Protein AF-A0A6L8GKU4-F1 (afdb_monomer)

Mean predicted aligned error: 12.08 Å

Radius of gyration: 26.78 Å; Cα contacts (8 Å, |Δi|>4): 170; chains: 1; bounding box: 51×62×77 Å

Secondary structure (DSSP, 8-state):
-HHHHHHHHHHHHHHHHHHHH----TTT-TTGGGT-HHHHHHHHHHHHHHTT-TTSHHHHHHHHHHHHHHH-TTS-HHHHHHHHHHHHHHHHHHHHHHHHHHHHHHSSS--HHHHHH---PPPPHHHHHHHHHHHHHHHHHHH-THHHHHHHHHHHHHHHHHHHHHHHHHH--------TTTGGGS--S--PPPPPPPS-------

Structure (mmCIF, N/CA/C/O backbone):
data_AF-A0A6L8GKU4-F1
#
_entry.id   AF-A0A6L8GKU4-F1
#
loop_
_atom_site.group_PDB
_atom_site.id
_atom_site.type_symbol
_atom_site.label_atom_id
_atom_site.label_alt_id
_atom_site.label_comp_id
_atom_site.label_asym_id
_atom_site.label_entity_id
_atom_site.label_seq_id
_atom_site.pdbx_PDB_ins_code
_atom_site.Cartn_x
_atom_site.Cartn_y
_atom_site.Cartn_z
_atom_site.occupancy
_atom_site.B_iso_or_equiv
_atom_site.auth_seq_id
_atom_site.auth_comp_id
_atom_site.auth_asym_id
_atom_site.auth_atom_id
_atom_site.pdbx_PDB_model_num
ATOM 1 N N . ILE A 1 1 ? 1.305 8.982 -6.562 1.00 91.44 1 ILE A N 1
ATO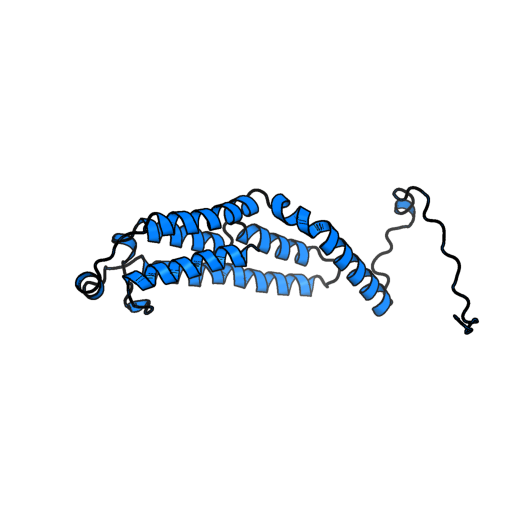M 2 C CA . ILE A 1 1 ? -0.180 8.911 -6.498 1.00 91.44 1 ILE A CA 1
ATOM 3 C C . ILE A 1 1 ? -0.621 7.797 -5.554 1.00 91.44 1 ILE A C 1
ATOM 5 O O . ILE A 1 1 ? -1.113 8.125 -4.487 1.00 91.44 1 ILE A O 1
ATOM 9 N N . SER A 1 2 ? -0.371 6.522 -5.889 1.00 92.25 2 SER A N 1
ATOM 10 C CA . SER A 1 2 ? -0.779 5.355 -5.082 1.00 92.25 2 SER A CA 1
ATOM 11 C C . SER A 1 2 ? -0.426 5.476 -3.588 1.00 92.25 2 SER A C 1
ATOM 13 O O . SER A 1 2 ? -1.325 5.617 -2.761 1.00 92.25 2 SER A O 1
ATOM 15 N N . HIS A 1 3 ? 0.867 5.576 -3.251 1.00 94.00 3 HIS A N 1
ATOM 16 C CA . HIS A 1 3 ? 1.319 5.721 -1.860 1.00 94.00 3 HIS A CA 1
ATOM 17 C C . HIS A 1 3 ? 0.724 6.947 -1.143 1.00 94.00 3 HIS A C 1
ATOM 19 O O . HIS A 1 3 ? 0.474 6.899 0.053 1.00 94.00 3 HIS A O 1
ATOM 25 N N . GLY A 1 4 ? 0.456 8.045 -1.861 1.00 95.25 4 GLY A N 1
ATOM 26 C CA . GLY A 1 4 ? -0.159 9.239 -1.272 1.00 95.25 4 GLY A CA 1
ATOM 27 C C . GLY A 1 4 ? -1.598 8.992 -0.814 1.00 95.25 4 GLY A C 1
ATOM 28 O O . GLY A 1 4 ? -1.966 9.402 0.281 1.00 95.25 4 GLY A O 1
ATOM 29 N N . LEU A 1 5 ? -2.389 8.271 -1.616 1.00 95.12 5 LEU A N 1
ATOM 30 C CA . LEU A 1 5 ? -3.764 7.899 -1.266 1.00 95.12 5 LEU A CA 1
ATOM 31 C C . LEU A 1 5 ? -3.794 6.889 -0.112 1.00 95.12 5 LEU A C 1
ATOM 33 O O . LEU A 1 5 ? -4.539 7.070 0.850 1.00 95.12 5 LEU A O 1
ATOM 37 N N . ILE A 1 6 ? -2.951 5.854 -0.189 1.00 95.19 6 ILE A N 1
ATOM 38 C CA . ILE A 1 6 ? -2.853 4.812 0.842 1.00 95.19 6 ILE A CA 1
ATOM 39 C C . ILE A 1 6 ? -2.362 5.423 2.162 1.00 95.19 6 ILE A C 1
ATOM 41 O O . ILE A 1 6 ? -3.006 5.248 3.194 1.00 95.19 6 ILE A O 1
ATOM 45 N N . GLY A 1 7 ? -1.287 6.212 2.126 1.00 95.38 7 GLY A N 1
ATOM 46 C CA . GLY A 1 7 ? -0.743 6.898 3.294 1.00 95.38 7 GLY A CA 1
ATOM 47 C C . GLY A 1 7 ? -1.754 7.845 3.938 1.00 95.38 7 GLY A C 1
ATOM 48 O O . GLY A 1 7 ? -1.962 7.769 5.144 1.00 95.38 7 GLY A O 1
ATOM 49 N N . ALA A 1 8 ? -2.452 8.672 3.150 1.00 96.56 8 ALA A N 1
ATOM 50 C CA . ALA A 1 8 ? -3.505 9.546 3.672 1.00 96.56 8 ALA A CA 1
ATOM 51 C C . ALA A 1 8 ? -4.616 8.753 4.382 1.00 96.56 8 ALA A C 1
ATOM 53 O O . ALA A 1 8 ? -5.075 9.163 5.446 1.00 96.56 8 ALA A O 1
ATOM 54 N N . SER A 1 9 ? -5.011 7.599 3.831 1.00 96.00 9 SER A N 1
ATOM 55 C CA . SER A 1 9 ? -6.027 6.742 4.446 1.00 96.00 9 SER A CA 1
ATOM 56 C C . SER A 1 9 ? -5.559 6.125 5.771 1.00 96.00 9 SER A C 1
ATOM 58 O O . SER A 1 9 ? -6.290 6.177 6.757 1.00 96.00 9 SER A O 1
ATOM 60 N N . LEU A 1 10 ? -4.319 5.626 5.835 1.00 94.69 10 LEU A N 1
ATOM 61 C CA . LEU A 1 10 ? -3.747 5.048 7.054 1.00 94.69 10 LEU A CA 1
ATOM 62 C C . LEU A 1 10 ? -3.531 6.109 8.139 1.00 94.69 10 LEU A C 1
ATOM 64 O O . LEU A 1 10 ? -3.920 5.892 9.281 1.00 94.69 10 LEU A O 1
ATOM 68 N N . PHE A 1 11 ? -2.989 7.282 7.800 1.00 95.31 11 PHE A N 1
ATOM 69 C CA . PHE A 1 11 ? -2.798 8.362 8.775 1.00 95.31 11 PHE A CA 1
ATOM 70 C C . PHE A 1 11 ? -4.119 8.916 9.312 1.00 95.31 11 PHE A C 1
ATOM 72 O O . PHE A 1 11 ? -4.222 9.203 10.504 1.00 95.31 11 PHE A O 1
ATOM 79 N N . PHE A 1 12 ? -5.148 9.025 8.467 1.00 95.31 12 PHE A N 1
ATOM 80 C CA . PHE A 1 12 ? -6.486 9.392 8.926 1.00 95.31 12 PHE A CA 1
ATOM 81 C C . PHE A 1 12 ? -7.034 8.369 9.929 1.00 95.31 12 PHE A C 1
ATOM 83 O O . PHE A 1 12 ? -7.551 8.742 10.980 1.00 95.31 12 PHE A O 1
ATOM 90 N N . LEU A 1 13 ? -6.882 7.079 9.625 1.00 93.56 13 LEU A N 1
ATOM 91 C CA . LEU A 1 13 ? -7.320 5.993 10.494 1.00 93.56 13 LEU A CA 1
ATOM 92 C C . LEU A 1 13 ? -6.542 5.941 11.817 1.00 93.56 13 LEU A C 1
ATOM 94 O O . LEU A 1 13 ? -7.148 5.679 12.851 1.00 93.56 13 LEU A O 1
ATOM 98 N N . VAL A 1 14 ? -5.241 6.252 11.818 1.00 93.69 14 VAL A N 1
ATOM 99 C CA . VAL A 1 14 ? -4.453 6.430 13.051 1.00 93.69 14 VAL A CA 1
ATOM 100 C C . VAL A 1 14 ? -5.042 7.544 13.912 1.00 93.69 14 VAL A C 1
ATOM 102 O O . VAL A 1 14 ? -5.280 7.328 15.098 1.00 93.69 14 VAL A O 1
ATOM 105 N N . GLY A 1 15 ? -5.337 8.708 13.325 1.00 92.25 15 GLY A N 1
ATOM 106 C CA . GLY A 1 15 ? -5.963 9.818 14.048 1.00 92.25 15 GLY A CA 1
ATOM 107 C C . GLY A 1 15 ? -7.341 9.459 14.612 1.00 92.25 15 GLY A C 1
ATOM 108 O O . GLY A 1 15 ? -7.629 9.758 15.768 1.00 92.25 15 GLY A O 1
ATOM 109 N N . ALA A 1 16 ? -8.170 8.761 13.832 1.00 91.50 16 ALA A N 1
ATOM 110 C CA . ALA A 1 16 ? -9.500 8.330 14.261 1.00 91.50 16 ALA A CA 1
ATOM 111 C C . ALA A 1 16 ? -9.460 7.265 15.374 1.00 91.50 16 ALA A C 1
ATOM 113 O O . ALA A 1 16 ? -10.323 7.265 16.256 1.00 91.50 16 ALA A O 1
ATOM 114 N N . THR A 1 17 ? -8.470 6.365 15.351 1.00 89.88 17 THR A N 1
ATOM 115 C CA . THR A 1 17 ? -8.223 5.419 16.449 1.00 89.88 17 THR A CA 1
ATOM 116 C C . THR A 1 17 ? -7.739 6.162 17.695 1.00 89.88 17 THR A C 1
ATOM 118 O O . THR A 1 17 ? -8.292 5.950 18.771 1.00 89.88 17 THR A O 1
ATOM 121 N N . TYR A 1 18 ? -6.782 7.084 17.549 1.00 90.06 18 TYR A N 1
ATOM 122 C CA . TYR A 1 18 ? -6.232 7.861 18.662 1.00 90.06 18 TYR A CA 1
ATOM 123 C C . TYR A 1 18 ? -7.278 8.726 19.374 1.00 90.06 18 TYR A C 1
ATOM 125 O O . TYR A 1 18 ? -7.255 8.819 20.596 1.00 90.06 18 TYR A O 1
ATOM 133 N N . ASP A 1 19 ? -8.232 9.308 18.643 1.00 88.31 19 ASP A N 1
ATOM 134 C CA . ASP A 1 19 ? -9.344 10.084 19.220 1.00 88.31 19 ASP A CA 1
ATOM 135 C C . ASP A 1 19 ? -10.184 9.276 20.228 1.00 88.31 19 ASP A C 1
ATOM 137 O O . ASP A 1 19 ? -10.856 9.841 21.082 1.00 88.31 19 ASP A O 1
ATOM 141 N N . ARG A 1 20 ? -10.139 7.940 20.148 1.00 86.75 20 ARG A N 1
ATOM 142 C CA . ARG A 1 20 ? -10.907 7.034 21.014 1.00 86.75 20 ARG A CA 1
ATOM 143 C C . ARG A 1 20 ? -10.047 6.304 22.029 1.00 86.75 20 ARG A C 1
ATOM 145 O O . ARG A 1 20 ? -10.512 6.047 23.133 1.00 86.75 20 ARG A O 1
ATOM 152 N N . THR A 1 21 ? -8.834 5.910 21.649 1.00 85.00 21 THR A N 1
ATOM 153 C CA . THR A 1 21 ? -7.926 5.185 22.543 1.00 85.00 21 THR A CA 1
ATOM 154 C C . THR A 1 21 ? -7.112 6.132 23.419 1.00 85.00 21 THR A C 1
ATOM 156 O O . THR A 1 21 ? -6.680 5.723 24.490 1.00 85.00 21 THR A O 1
ATOM 159 N N . HIS A 1 22 ? -6.892 7.379 22.980 1.00 86.38 22 HIS A N 1
ATOM 160 C CA . HIS A 1 22 ? -5.995 8.369 23.593 1.00 86.38 22 HIS A CA 1
ATOM 161 C C . HIS A 1 22 ? -4.582 7.842 23.902 1.00 86.38 22 HIS A C 1
ATOM 163 O O . HIS A 1 22 ? -3.853 8.419 24.704 1.00 86.38 22 HIS A O 1
ATOM 169 N N . THR A 1 23 ? -4.172 6.764 23.235 1.00 85.31 23 THR A N 1
ATOM 170 C CA . THR A 1 23 ? -2.849 6.155 23.361 1.00 85.31 23 THR A CA 1
ATOM 171 C C . THR A 1 23 ? -2.346 5.744 21.983 1.00 85.31 23 THR A C 1
ATOM 173 O O . THR A 1 23 ? -3.123 5.350 21.108 1.00 85.31 23 THR A O 1
ATOM 176 N N . LEU A 1 24 ? -1.035 5.877 21.787 1.00 86.56 24 LEU A N 1
ATOM 177 C CA . LEU A 1 24 ? -0.300 5.370 20.623 1.00 86.56 24 LEU A CA 1
ATOM 178 C C . LEU A 1 24 ? 0.602 4.181 20.998 1.00 86.56 24 LEU A C 1
ATOM 180 O O . LEU A 1 24 ? 1.350 3.691 20.154 1.00 86.56 24 LEU A O 1
ATOM 184 N N . MET A 1 25 ? 0.525 3.715 22.247 1.00 85.62 25 MET A N 1
ATOM 185 C CA . MET A 1 25 ? 1.252 2.551 22.747 1.00 85.62 25 MET A CA 1
ATOM 186 C C . MET A 1 25 ? 0.541 1.268 22.295 1.00 85.62 25 MET A C 1
ATOM 188 O O . MET A 1 25 ? -0.594 0.993 22.686 1.00 85.62 25 MET A O 1
ATOM 192 N N . LEU A 1 26 ? 1.180 0.517 21.390 1.00 83.81 26 LEU A N 1
ATOM 193 C CA . LEU A 1 26 ? 0.612 -0.691 20.764 1.00 83.81 26 LEU A CA 1
ATOM 194 C C . LEU A 1 26 ? 0.361 -1.811 21.780 1.00 83.81 26 LEU A C 1
ATOM 196 O O . LEU A 1 26 ? -0.609 -2.551 21.659 1.00 83.81 26 LEU A O 1
ATOM 200 N N . ASP A 1 27 ? 1.208 -1.890 22.799 1.00 81.69 27 ASP A N 1
ATOM 201 C CA . ASP A 1 27 ? 1.127 -2.802 23.936 1.00 81.69 27 ASP A CA 1
ATOM 202 C C . ASP A 1 27 ? -0.133 -2.594 24.786 1.00 81.69 27 ASP A C 1
ATOM 204 O O . ASP A 1 27 ? -0.652 -3.548 25.368 1.00 81.69 27 ASP A O 1
ATOM 208 N N . GLU A 1 28 ? -0.678 -1.378 24.808 1.00 79.25 28 GLU A N 1
ATOM 209 C CA . GLU A 1 28 ? -1.908 -1.068 25.537 1.00 79.25 28 GLU A CA 1
ATOM 210 C C . GLU A 1 28 ? -3.168 -1.295 24.692 1.00 79.25 28 GLU A C 1
ATOM 212 O O . GLU A 1 28 ? -4.229 -1.563 25.255 1.00 79.25 28 GLU A O 1
ATOM 217 N N . MET A 1 29 ? -3.062 -1.231 23.358 1.00 80.00 29 MET A N 1
ATOM 218 C CA . MET A 1 29 ? -4.185 -1.216 22.407 1.00 80.00 29 MET A CA 1
ATOM 219 C C . MET A 1 29 ? -4.795 -2.586 22.072 1.00 80.00 29 MET A C 1
ATOM 221 O O . MET A 1 29 ? -5.646 -2.661 21.194 1.00 80.00 29 MET A O 1
ATOM 225 N N . GLY A 1 30 ? -4.427 -3.661 22.768 1.00 80.50 30 GLY A N 1
ATOM 226 C CA . GLY A 1 30 ? -4.915 -5.012 22.475 1.00 80.50 30 GLY A CA 1
ATOM 227 C C . GLY A 1 30 ? -6.446 -5.156 22.451 1.00 80.50 30 GLY A C 1
ATOM 228 O O . GLY A 1 30 ? -7.159 -4.725 23.363 1.00 80.50 30 GLY A O 1
ATOM 229 N N . GLY A 1 31 ? -6.959 -5.821 21.409 1.00 80.50 31 GLY A N 1
ATOM 230 C CA . GLY A 1 31 ? -8.364 -6.239 21.312 1.00 80.50 31 GLY A CA 1
ATOM 231 C C . GLY A 1 31 ? -9.376 -5.157 20.900 1.00 80.50 31 GLY A C 1
ATOM 232 O O . GLY A 1 31 ? -10.578 -5.429 20.906 1.00 80.50 31 GLY A O 1
ATOM 233 N N . VAL A 1 32 ? -8.939 -3.967 20.467 1.00 82.69 32 VAL A N 1
ATOM 234 C CA . VAL A 1 32 ? -9.834 -2.851 20.069 1.00 82.69 32 VAL A CA 1
ATOM 235 C C . VAL A 1 32 ? -10.790 -3.230 18.922 1.00 82.69 32 VAL A C 1
ATOM 237 O O . VAL A 1 32 ? -11.888 -2.678 18.794 1.00 82.69 32 VAL A O 1
ATOM 240 N N . GLY A 1 33 ? -10.425 -4.223 18.102 1.00 78.75 33 GLY A N 1
ATOM 241 C CA . GLY A 1 33 ? -11.224 -4.680 16.961 1.00 78.75 33 GLY A CA 1
ATOM 242 C C . GLY A 1 33 ? -12.567 -5.315 17.326 1.00 78.75 33 GLY A C 1
ATOM 243 O O . GLY A 1 33 ? -13.482 -5.309 16.499 1.00 78.75 33 GLY A O 1
ATOM 244 N N . GLN A 1 34 ? -12.727 -5.822 18.553 1.00 79.88 34 GLN A N 1
ATOM 245 C CA . GLN A 1 34 ? -13.994 -6.412 19.003 1.00 79.88 34 GLN A CA 1
ATOM 246 C C . GLN A 1 34 ? -15.085 -5.348 19.199 1.00 79.88 34 GLN A C 1
ATOM 248 O O . GLN A 1 34 ? -16.244 -5.574 18.827 1.00 79.88 34 GLN A O 1
ATOM 253 N N . GLN A 1 35 ? -14.686 -4.178 19.707 1.00 81.81 35 GLN A N 1
ATOM 254 C CA . GLN A 1 35 ? -15.540 -3.016 19.963 1.00 81.81 35 GLN A CA 1
ATOM 255 C C . GLN A 1 35 ? -15.777 -2.192 18.687 1.00 81.81 35 GLN A C 1
ATOM 257 O O . GLN A 1 35 ? -16.901 -1.776 18.408 1.00 81.81 35 GLN A O 1
ATOM 262 N N . MET A 1 36 ? -14.733 -1.985 17.876 1.00 86.25 36 MET A N 1
ATOM 263 C CA . MET A 1 36 ? -14.763 -1.104 16.700 1.00 86.25 36 MET A CA 1
ATOM 264 C C . MET A 1 36 ? -14.647 -1.879 15.381 1.00 86.25 36 MET A C 1
ATOM 266 O O . MET A 1 36 ? -13.688 -1.733 14.616 1.00 86.25 36 MET A O 1
ATOM 270 N N . ARG A 1 37 ? -15.642 -2.724 15.094 1.00 87.69 37 ARG A N 1
ATOM 271 C CA . ARG A 1 37 ? -15.608 -3.654 13.950 1.00 87.69 37 ARG A CA 1
ATOM 272 C C . ARG A 1 37 ? -15.504 -2.956 12.594 1.00 87.69 37 ARG A C 1
ATOM 274 O O . ARG A 1 37 ? -14.833 -3.469 11.698 1.00 87.69 37 ARG A O 1
ATOM 281 N N . LYS A 1 38 ? -16.143 -1.794 12.417 1.00 92.31 38 LYS A N 1
ATOM 282 C CA . LYS A 1 38 ? -16.055 -1.048 11.150 1.00 92.31 38 LYS A CA 1
ATOM 283 C C . LYS A 1 38 ? -14.678 -0.427 10.988 1.00 92.31 38 LYS A C 1
ATOM 285 O O . LYS A 1 38 ? -14.101 -0.517 9.909 1.00 92.31 38 LYS A O 1
ATOM 290 N N . MET A 1 39 ? -14.135 0.150 12.061 1.00 90.56 39 MET A N 1
ATOM 291 C CA . MET A 1 39 ? -12.784 0.711 12.044 1.00 90.56 39 MET A CA 1
ATOM 292 C C . MET A 1 39 ? -11.749 -0.362 11.701 1.00 90.56 39 MET A C 1
ATOM 294 O O . MET A 1 39 ? -10.900 -0.139 10.843 1.00 90.56 39 MET A O 1
ATOM 298 N N . PHE A 1 40 ? -11.881 -1.549 12.297 1.00 91.75 40 PHE A N 1
ATOM 299 C CA . PHE A 1 40 ? -11.051 -2.707 11.981 1.00 91.75 40 PHE A CA 1
ATOM 300 C C . PHE A 1 40 ? -11.120 -3.097 10.495 1.00 91.75 40 PHE A C 1
ATOM 302 O O . PHE A 1 40 ? -10.084 -3.325 9.866 1.00 91.75 40 PHE A O 1
ATOM 309 N N . ALA A 1 41 ? -12.319 -3.137 9.904 1.00 93.44 41 ALA A N 1
ATOM 310 C CA . ALA A 1 41 ? -12.484 -3.453 8.485 1.00 93.44 41 ALA A CA 1
ATOM 311 C C . ALA A 1 41 ? -11.814 -2.410 7.570 1.00 93.44 41 ALA A C 1
ATOM 313 O O . ALA A 1 41 ? -11.145 -2.776 6.599 1.00 93.44 41 ALA A O 1
ATOM 314 N N . LEU A 1 42 ? -11.944 -1.118 7.893 1.00 94.00 42 LEU A N 1
ATOM 315 C CA . LEU A 1 42 ? -11.292 -0.036 7.147 1.00 94.00 42 LEU A CA 1
ATOM 316 C C . LEU A 1 42 ? -9.765 -0.115 7.259 1.00 94.00 42 LEU A C 1
ATOM 318 O O . LEU A 1 42 ? -9.081 -0.100 6.238 1.00 94.00 42 LEU A O 1
ATOM 322 N N . TRP A 1 43 ? -9.241 -0.291 8.475 1.00 94.31 43 TRP A N 1
ATOM 323 C CA . TRP A 1 43 ? -7.814 -0.504 8.730 1.00 94.31 43 TRP A CA 1
ATOM 324 C C . TRP A 1 43 ? -7.261 -1.691 7.961 1.00 94.31 43 TRP A C 1
ATOM 326 O O . TRP A 1 43 ? -6.228 -1.576 7.312 1.00 94.31 43 TRP A O 1
ATOM 336 N N . THR A 1 44 ? -7.971 -2.816 7.981 1.00 94.19 44 THR A N 1
ATOM 337 C CA . THR A 1 44 ? -7.567 -4.008 7.235 1.00 94.19 44 THR A CA 1
ATOM 338 C C . THR A 1 44 ? -7.521 -3.722 5.743 1.00 94.19 44 THR A C 1
ATOM 340 O O . THR A 1 44 ? -6.521 -4.019 5.101 1.00 94.19 44 THR A O 1
ATOM 343 N N . THR A 1 45 ? -8.545 -3.076 5.189 1.00 94.38 45 THR A N 1
ATOM 344 C CA . THR A 1 45 ? -8.598 -2.769 3.752 1.00 94.38 45 THR A CA 1
ATOM 345 C C . THR A 1 45 ? -7.472 -1.818 3.328 1.00 94.38 45 THR A C 1
ATOM 347 O O . THR A 1 45 ? -6.793 -2.073 2.333 1.00 94.38 45 THR A O 1
ATOM 350 N N . CYS A 1 46 ? -7.224 -0.753 4.095 1.00 94.50 46 CYS A N 1
ATOM 351 C CA . CYS A 1 46 ? -6.140 0.198 3.837 1.00 94.50 46 CYS A CA 1
ATOM 352 C C . CYS A 1 46 ? -4.754 -0.444 3.989 1.00 94.50 46 CYS A C 1
ATOM 354 O O . CYS A 1 46 ? -3.881 -0.227 3.149 1.00 94.50 46 CYS A O 1
ATOM 356 N N . SER A 1 47 ? -4.563 -1.285 5.009 1.00 94.31 47 SER A N 1
ATOM 357 C CA . SER A 1 47 ? -3.327 -2.044 5.190 1.00 94.31 47 SER A CA 1
ATOM 358 C C . SER A 1 47 ? -3.096 -2.990 4.019 1.00 94.31 47 SER A C 1
ATOM 360 O O . SER A 1 47 ? -2.032 -2.935 3.419 1.00 94.31 47 SER A O 1
ATOM 362 N N . LEU A 1 48 ? -4.098 -3.774 3.605 1.00 93.56 48 LEU A N 1
ATOM 363 C CA . LEU A 1 48 ? -4.004 -4.656 2.434 1.00 93.56 48 LEU A CA 1
ATOM 364 C C . LEU A 1 48 ? -3.651 -3.891 1.149 1.00 93.56 48 LEU A C 1
ATOM 366 O O . LEU A 1 48 ? -2.859 -4.380 0.345 1.00 93.56 48 LEU A O 1
ATOM 370 N N . ALA A 1 49 ? -4.182 -2.680 0.961 1.00 93.25 49 ALA A N 1
ATOM 371 C CA . ALA A 1 49 ? -3.794 -1.832 -0.165 1.00 93.25 49 ALA A CA 1
ATOM 372 C C . ALA A 1 49 ? -2.304 -1.447 -0.123 1.00 93.25 49 ALA A C 1
ATOM 374 O O . ALA A 1 49 ? -1.656 -1.400 -1.170 1.00 93.25 49 ALA A O 1
ATOM 375 N N . SER A 1 50 ? -1.756 -1.224 1.075 1.00 93.19 50 SER A N 1
ATOM 376 C CA . SER A 1 50 ? -0.334 -0.942 1.304 1.00 93.19 50 SER A CA 1
ATOM 377 C C . SER A 1 50 ? 0.574 -2.162 1.127 1.00 93.19 50 SER A C 1
ATOM 379 O O . SER A 1 50 ? 1.745 -1.984 0.823 1.00 93.19 50 SER A O 1
ATOM 381 N N . LEU A 1 51 ? 0.056 -3.385 1.286 1.00 92.06 51 LEU A N 1
ATOM 382 C CA . LEU A 1 51 ? 0.787 -4.644 1.062 1.00 92.06 51 LEU A CA 1
ATOM 383 C C . LEU A 1 51 ? 0.978 -5.000 -0.415 1.00 92.06 51 LEU A C 1
ATOM 385 O O . LEU A 1 51 ? 1.377 -6.123 -0.714 1.00 92.06 51 LEU A O 1
ATOM 389 N N . ALA A 1 52 ? 0.625 -4.095 -1.330 1.00 89.69 52 ALA A N 1
ATOM 390 C CA . ALA A 1 52 ? 0.606 -4.375 -2.758 1.00 89.69 52 ALA A CA 1
ATOM 391 C C . ALA A 1 52 ? -0.277 -5.593 -3.107 1.00 89.69 52 ALA A C 1
ATOM 393 O O . ALA A 1 52 ? 0.086 -6.439 -3.922 1.00 89.69 52 ALA A O 1
ATOM 394 N N . LEU A 1 53 ? -1.474 -5.679 -2.512 1.00 91.94 53 LEU A N 1
ATOM 395 C CA . LEU A 1 53 ? -2.439 -6.726 -2.851 1.00 91.94 53 LEU A CA 1
ATOM 396 C C . LEU A 1 53 ? -2.951 -6.558 -4.303 1.00 91.94 53 LEU A C 1
ATOM 398 O O . LEU A 1 53 ? -3.325 -5.441 -4.688 1.00 91.94 53 LEU A O 1
ATOM 402 N N . PRO A 1 54 ? -3.004 -7.633 -5.118 1.00 89.81 54 PRO A N 1
ATOM 403 C CA . PRO A 1 54 ? -3.497 -7.553 -6.490 1.00 89.81 54 PRO A CA 1
ATOM 404 C C . PRO A 1 54 ? -4.912 -6.972 -6.571 1.00 89.81 54 PRO A C 1
ATOM 406 O O . PRO A 1 54 ? -5.809 -7.390 -5.846 1.00 89.81 54 PRO A O 1
ATOM 409 N N . GLY A 1 55 ? -5.116 -6.010 -7.471 1.00 89.81 55 GLY A N 1
ATOM 410 C CA . GLY A 1 55 ? -6.379 -5.270 -7.596 1.00 89.81 55 GLY A CA 1
ATOM 411 C C . GLY A 1 55 ? -6.405 -3.934 -6.847 1.00 89.81 55 GLY A C 1
ATOM 412 O O . GLY A 1 55 ? -7.341 -3.162 -7.029 1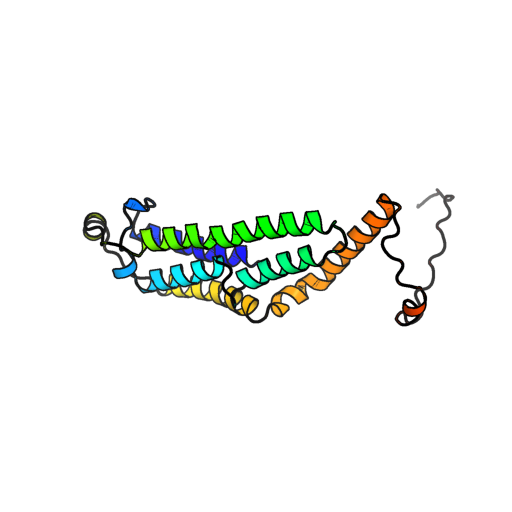.00 89.81 55 GLY A O 1
ATOM 413 N N . MET A 1 56 ? -5.361 -3.615 -6.075 1.00 94.12 56 MET A N 1
ATOM 414 C CA . MET A 1 56 ? -5.142 -2.291 -5.484 1.00 94.12 56 MET A CA 1
ATOM 415 C C . MET A 1 56 ? -4.040 -1.531 -6.233 1.00 94.12 56 MET A C 1
ATOM 417 O O . MET A 1 56 ? -3.139 -2.119 -6.834 1.00 94.12 56 MET A O 1
ATOM 421 N N . SER A 1 57 ? -4.078 -0.199 -6.179 1.00 93.75 57 SER A N 1
ATOM 422 C CA . SER A 1 57 ? -3.101 0.664 -6.858 1.00 93.75 57 SER A CA 1
ATOM 423 C C . SER A 1 57 ? -1.656 0.474 -6.385 1.00 93.75 57 SER A C 1
ATOM 425 O O . SER A 1 57 ? -0.731 0.778 -7.138 1.00 93.75 57 SER A O 1
ATOM 427 N N . GLY A 1 58 ? -1.441 -0.009 -5.154 1.00 91.75 58 GLY A N 1
ATOM 428 C CA . GLY A 1 58 ? -0.117 -0.342 -4.613 1.00 91.75 58 GLY A CA 1
ATOM 429 C C . GLY A 1 58 ? 0.586 -1.414 -5.445 1.00 91.75 58 GLY A C 1
ATOM 430 O O . GLY A 1 58 ? 1.708 -1.201 -5.898 1.00 91.75 58 GLY A O 1
ATOM 431 N N . PHE A 1 59 ? -0.126 -2.501 -5.760 1.00 93.75 59 PHE A N 1
ATOM 432 C CA . PHE A 1 59 ? 0.407 -3.613 -6.548 1.00 93.75 59 PHE A CA 1
ATOM 433 C C . PHE A 1 59 ? 0.846 -3.189 -7.942 1.00 93.75 59 PHE A C 1
ATOM 435 O O . PHE A 1 59 ? 1.953 -3.497 -8.371 1.00 93.75 59 PHE A O 1
ATOM 442 N N . VAL A 1 60 ? -0.013 -2.459 -8.656 1.00 93.31 60 VAL A N 1
ATOM 443 C CA . VAL A 1 60 ? 0.291 -2.071 -10.035 1.00 93.31 60 VAL A CA 1
ATOM 444 C C . VAL A 1 60 ? 1.488 -1.123 -10.096 1.00 93.31 60 VAL A C 1
ATOM 446 O O . VAL A 1 60 ? 2.314 -1.236 -11.002 1.00 93.31 60 VAL A O 1
ATOM 449 N N . ALA A 1 61 ? 1.605 -0.214 -9.124 1.00 92.00 61 ALA A N 1
ATOM 450 C CA . ALA A 1 61 ? 2.739 0.696 -9.036 1.00 92.00 61 ALA A CA 1
ATOM 451 C C . ALA A 1 61 ? 4.059 -0.064 -8.834 1.00 92.00 61 ALA A C 1
ATOM 453 O O . ALA A 1 61 ? 5.013 0.174 -9.573 1.00 92.00 61 ALA A O 1
ATOM 454 N N . GLU A 1 62 ? 4.107 -1.003 -7.887 1.00 92.75 62 GLU A N 1
ATOM 455 C CA . GLU A 1 62 ? 5.305 -1.809 -7.634 1.00 92.75 62 GLU A CA 1
ATOM 456 C C . GLU A 1 62 ? 5.628 -2.744 -8.804 1.00 92.75 62 GLU A C 1
ATOM 458 O O . GLU A 1 62 ? 6.774 -2.804 -9.251 1.00 92.75 62 GLU A O 1
ATOM 463 N N . LEU A 1 63 ? 4.621 -3.412 -9.375 1.00 92.88 63 LEU A N 1
ATOM 464 C CA . LEU A 1 63 ? 4.803 -4.312 -10.513 1.00 92.88 63 LEU A CA 1
ATOM 465 C C . LEU A 1 63 ? 5.396 -3.585 -11.728 1.00 92.88 63 LEU A C 1
ATOM 467 O O . LEU A 1 63 ? 6.306 -4.111 -12.368 1.00 92.88 63 LEU A O 1
ATOM 471 N N . MET A 1 64 ? 4.927 -2.371 -12.038 1.00 91.94 64 MET A N 1
ATOM 472 C CA . MET A 1 64 ? 5.495 -1.564 -13.125 1.00 91.94 64 MET A CA 1
ATOM 473 C C . MET A 1 64 ? 6.966 -1.216 -12.879 1.00 91.94 64 MET A C 1
ATOM 475 O O . MET A 1 64 ? 7.750 -1.220 -13.827 1.00 91.94 64 MET A O 1
ATOM 479 N N . VAL A 1 65 ? 7.359 -0.957 -11.627 1.00 92.62 65 VAL A N 1
ATOM 480 C CA . VAL A 1 65 ? 8.763 -0.702 -11.267 1.00 92.62 65 VAL A CA 1
ATOM 481 C C . VAL A 1 65 ? 9.606 -1.963 -11.457 1.00 92.62 65 VAL A C 1
ATOM 483 O O . VAL A 1 65 ? 10.654 -1.896 -12.099 1.00 92.62 65 VAL A O 1
ATOM 486 N N . PHE A 1 66 ? 9.138 -3.122 -10.983 1.00 93.00 66 PHE A N 1
ATOM 487 C CA . PHE A 1 66 ? 9.841 -4.396 -11.163 1.00 93.00 66 PHE A CA 1
ATOM 488 C C . PHE A 1 66 ? 10.016 -4.763 -12.638 1.00 93.00 66 PHE A C 1
ATOM 490 O O . PHE A 1 66 ? 11.130 -5.056 -13.075 1.00 93.00 66 PHE A O 1
ATOM 497 N N . VAL A 1 67 ? 8.934 -4.714 -13.421 1.00 92.00 67 VAL A N 1
ATOM 498 C CA . VAL A 1 67 ? 8.963 -5.044 -14.853 1.00 92.00 67 VAL A CA 1
ATOM 499 C C . VAL A 1 67 ? 9.805 -4.029 -15.626 1.00 92.00 67 VAL A C 1
ATOM 501 O O . VAL A 1 67 ? 10.635 -4.423 -16.446 1.00 92.00 67 VAL A O 1
ATOM 504 N N . GLY A 1 68 ? 9.645 -2.733 -15.346 1.00 90.44 68 GLY A N 1
ATOM 505 C CA . GLY A 1 68 ? 10.404 -1.671 -16.006 1.00 90.44 68 GLY A CA 1
ATOM 506 C C . GLY A 1 68 ? 11.906 -1.772 -15.744 1.00 90.44 68 GLY A C 1
ATOM 507 O O . GLY A 1 68 ? 12.709 -1.587 -16.655 1.00 90.44 68 GLY A O 1
ATOM 508 N N . PHE A 1 69 ? 12.302 -2.140 -14.526 1.00 90.62 69 PHE A N 1
ATOM 509 C CA . PHE A 1 69 ? 13.711 -2.320 -14.195 1.00 90.62 69 PHE A CA 1
ATOM 510 C C . PHE A 1 69 ? 14.292 -3.622 -14.771 1.00 90.62 69 PHE A C 1
ATOM 512 O O . PHE A 1 69 ? 15.398 -3.617 -15.311 1.00 90.62 69 PHE A O 1
ATOM 519 N N . ALA A 1 70 ? 13.545 -4.730 -14.726 1.00 88.62 70 ALA A N 1
ATOM 520 C CA . ALA A 1 70 ? 13.997 -6.016 -15.264 1.00 88.62 70 AL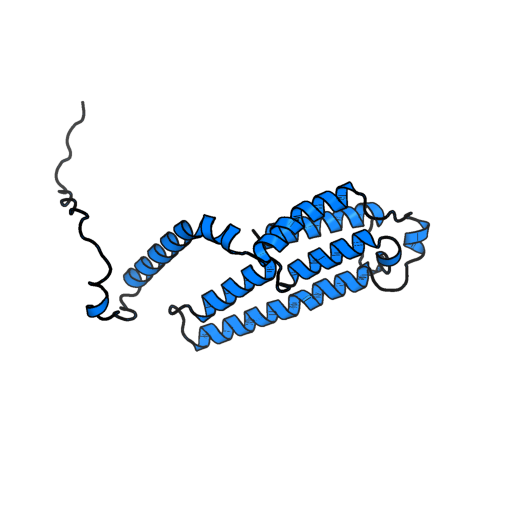A A CA 1
ATOM 521 C C . ALA A 1 70 ? 14.198 -5.986 -16.794 1.00 88.62 70 ALA A C 1
ATOM 523 O O . ALA A 1 70 ? 15.153 -6.572 -17.312 1.00 88.62 70 ALA A O 1
ATOM 524 N N . THR A 1 71 ? 13.332 -5.268 -17.513 1.00 87.31 71 THR A N 1
ATOM 525 C CA . THR A 1 71 ? 13.357 -5.164 -18.985 1.00 87.31 71 THR A CA 1
ATOM 526 C C . THR A 1 71 ? 14.292 -4.076 -19.522 1.00 87.31 71 THR A C 1
ATOM 528 O O . THR A 1 71 ? 14.546 -4.037 -20.720 1.00 87.31 71 THR A O 1
ATOM 531 N N . SER A 1 72 ? 14.841 -3.209 -18.666 1.00 84.94 72 SER A N 1
ATOM 532 C CA . SER A 1 72 ? 15.675 -2.080 -19.096 1.00 84.94 72 SER A CA 1
ATOM 533 C C . SER A 1 72 ? 17.037 -2.515 -19.637 1.00 84.94 72 SER A C 1
ATOM 535 O O . SER A 1 72 ? 17.885 -2.961 -18.871 1.00 84.94 72 SER A O 1
ATOM 537 N N . ASP A 1 73 ? 17.304 -2.283 -20.925 1.00 79.81 73 ASP A N 1
ATOM 538 C CA . ASP A 1 73 ? 18.576 -2.624 -21.584 1.00 79.81 73 ASP A CA 1
ATOM 539 C C . ASP A 1 73 ? 19.804 -1.835 -21.101 1.00 79.81 73 ASP A C 1
ATOM 541 O O . ASP A 1 73 ? 20.932 -2.163 -21.464 1.00 79.81 73 ASP A O 1
ATOM 545 N N . ALA A 1 74 ? 19.615 -0.824 -20.252 1.00 80.19 74 ALA A N 1
ATOM 546 C CA . ALA A 1 74 ? 20.694 0.043 -19.783 1.00 80.19 74 ALA A CA 1
ATOM 547 C C . ALA A 1 74 ? 21.673 -0.639 -18.805 1.00 80.19 74 ALA A C 1
ATOM 549 O O . ALA A 1 74 ? 22.789 -0.157 -18.621 1.00 80.19 74 ALA A O 1
ATOM 550 N N . TYR A 1 75 ? 21.271 -1.739 -18.159 1.00 83.12 75 TYR A N 1
ATOM 551 C CA . TYR A 1 75 ? 22.038 -2.362 -17.073 1.00 83.12 75 TYR A CA 1
ATOM 552 C C . TYR A 1 75 ? 22.528 -3.770 -17.421 1.00 83.12 75 TYR A C 1
ATOM 554 O O . TYR A 1 75 ? 21.856 -4.512 -18.134 1.00 83.12 75 TYR A O 1
ATOM 562 N N . SER A 1 76 ? 23.661 -4.190 -16.850 1.00 87.06 76 SER A N 1
ATOM 563 C CA . SER A 1 76 ? 24.124 -5.586 -16.932 1.00 87.06 76 SER A CA 1
ATOM 564 C C . SER A 1 76 ? 23.138 -6.543 -16.249 1.00 87.06 76 SER A C 1
ATOM 566 O O . SER A 1 76 ? 22.541 -6.200 -15.227 1.00 87.06 76 SER A O 1
ATOM 568 N N . LEU A 1 77 ? 22.998 -7.762 -16.782 1.00 87.75 77 LEU A N 1
ATOM 569 C CA . LEU A 1 77 ? 22.084 -8.787 -16.264 1.00 87.75 77 LEU A CA 1
ATOM 570 C C . LEU A 1 77 ? 22.331 -9.081 -14.778 1.00 87.75 77 LEU A C 1
ATOM 572 O O . LEU A 1 77 ? 21.382 -9.137 -14.000 1.00 87.75 77 LEU A O 1
ATOM 576 N N . VAL A 1 78 ? 23.599 -9.195 -14.370 1.00 89.56 78 VAL A N 1
ATOM 577 C CA . VAL A 1 78 ? 23.971 -9.480 -12.973 1.00 89.56 78 VAL A CA 1
ATOM 578 C C . VAL A 1 78 ? 23.470 -8.375 -12.041 1.00 89.56 78 VAL A C 1
ATOM 580 O O . VAL A 1 78 ? 22.871 -8.660 -11.008 1.00 89.56 78 VAL A O 1
ATOM 583 N N . PHE A 1 79 ? 23.642 -7.110 -12.435 1.00 90.88 79 PHE A N 1
ATOM 584 C CA . PHE A 1 79 ? 23.172 -5.969 -11.649 1.00 90.88 79 PHE A CA 1
ATOM 585 C C . PHE A 1 79 ? 21.643 -5.947 -11.533 1.00 90.88 79 PHE A C 1
ATOM 587 O O . PHE A 1 79 ? 21.114 -5.725 -10.443 1.00 90.88 79 PHE A O 1
ATOM 594 N N . ARG A 1 80 ? 20.927 -6.240 -12.631 1.00 89.69 80 ARG A N 1
ATOM 595 C CA . ARG A 1 80 ? 19.458 -6.291 -12.617 1.00 89.69 80 ARG A CA 1
ATOM 596 C C . ARG A 1 80 ? 18.942 -7.326 -11.621 1.00 89.69 80 ARG A C 1
ATOM 598 O O . ARG A 1 80 ? 18.077 -7.010 -10.811 1.00 89.69 80 ARG A O 1
ATOM 605 N N . VAL A 1 81 ? 19.500 -8.537 -11.656 1.00 90.62 81 VAL A N 1
ATOM 606 C CA . VAL A 1 81 ? 19.083 -9.641 -10.777 1.00 90.62 81 VAL A CA 1
ATOM 607 C C . VAL A 1 81 ? 19.306 -9.296 -9.303 1.00 90.62 81 VAL A C 1
ATOM 609 O O . VAL A 1 81 ? 18.400 -9.493 -8.496 1.00 90.62 81 VAL A O 1
ATOM 612 N N . VAL A 1 82 ? 20.465 -8.728 -8.952 1.00 93.88 82 VAL A N 1
ATOM 613 C CA . VAL A 1 82 ? 20.771 -8.338 -7.565 1.00 93.88 82 VAL A CA 1
ATOM 614 C C . VAL A 1 82 ? 19.761 -7.312 -7.049 1.00 93.88 82 VAL A C 1
ATOM 616 O O . VAL A 1 82 ? 19.145 -7.533 -6.008 1.00 93.88 82 VAL A O 1
ATOM 619 N N . ILE A 1 83 ? 19.520 -6.231 -7.792 1.00 93.69 83 ILE A N 1
ATOM 620 C CA . ILE A 1 83 ? 18.599 -5.176 -7.349 1.00 93.69 83 ILE A CA 1
ATOM 621 C C . ILE A 1 83 ? 17.153 -5.676 -7.274 1.00 93.69 83 ILE A C 1
ATOM 623 O O . ILE A 1 83 ? 16.473 -5.395 -6.291 1.00 93.69 83 ILE A O 1
ATOM 627 N N . VAL A 1 84 ? 16.688 -6.460 -8.253 1.00 92.06 84 VAL A N 1
ATOM 628 C CA . VAL A 1 84 ? 15.338 -7.051 -8.213 1.00 92.06 84 VAL A CA 1
ATOM 629 C C . VAL A 1 84 ? 15.184 -7.980 -7.009 1.00 92.06 84 VAL A C 1
ATOM 631 O O . VAL A 1 84 ? 14.161 -7.924 -6.331 1.00 92.06 84 VAL A O 1
ATOM 634 N N . SER A 1 85 ? 16.203 -8.787 -6.694 1.00 92.06 85 SER A N 1
ATOM 635 C CA . SER A 1 85 ? 16.173 -9.666 -5.519 1.00 92.06 85 SER A CA 1
ATOM 636 C C . SER A 1 85 ? 16.104 -8.879 -4.207 1.00 92.06 85 SER A C 1
ATOM 638 O O . SER A 1 85 ? 15.316 -9.222 -3.330 1.00 92.06 85 SER A O 1
ATOM 640 N N . MET A 1 86 ? 16.844 -7.771 -4.094 1.00 94.31 86 MET A N 1
ATOM 641 C CA . MET A 1 86 ? 16.778 -6.885 -2.929 1.00 94.31 86 MET A CA 1
ATOM 642 C C . MET A 1 86 ? 15.427 -6.172 -2.827 1.00 94.31 86 MET A C 1
ATOM 644 O O . MET A 1 86 ? 14.866 -6.061 -1.742 1.00 94.31 86 MET A O 1
ATOM 648 N N . ALA A 1 87 ? 14.872 -5.717 -3.949 1.00 92.31 87 ALA A N 1
ATOM 649 C CA . ALA A 1 87 ? 13.554 -5.096 -3.972 1.00 92.31 87 ALA A CA 1
ATOM 650 C C . ALA A 1 87 ? 12.450 -6.094 -3.573 1.00 92.31 87 ALA A C 1
ATOM 652 O O . ALA A 1 87 ? 11.533 -5.729 -2.838 1.00 92.31 87 ALA A O 1
ATOM 653 N N . ALA A 1 88 ? 12.568 -7.368 -3.965 1.00 91.69 88 ALA A N 1
ATOM 654 C CA . ALA A 1 88 ? 11.641 -8.423 -3.553 1.00 91.69 88 ALA A CA 1
ATOM 655 C C . ALA A 1 88 ? 11.662 -8.679 -2.034 1.00 91.69 88 ALA A C 1
ATOM 657 O O . ALA A 1 88 ? 10.623 -8.991 -1.456 1.00 91.69 88 ALA A O 1
ATOM 658 N N . VAL A 1 89 ? 12.805 -8.487 -1.363 1.00 94.25 89 VAL A N 1
ATOM 659 C CA . VAL A 1 89 ? 12.874 -8.534 0.110 1.00 94.25 89 VAL A CA 1
ATOM 660 C C . VAL A 1 89 ? 11.971 -7.462 0.724 1.00 94.25 89 VAL A C 1
ATOM 662 O O . VAL A 1 89 ? 11.233 -7.757 1.660 1.00 94.25 89 VAL A O 1
ATOM 665 N N . GLY A 1 90 ? 11.945 -6.252 0.156 1.00 91.00 90 GLY A N 1
ATOM 666 C CA . GLY A 1 90 ? 11.038 -5.182 0.586 1.00 91.00 90 GLY A CA 1
ATOM 667 C C . GLY A 1 90 ? 9.567 -5.602 0.553 1.00 91.00 90 GLY A C 1
ATOM 668 O O . GLY A 1 90 ? 8.865 -5.424 1.544 1.00 91.00 90 GLY A O 1
ATOM 669 N N . VAL A 1 91 ? 9.136 -6.263 -0.526 1.00 91.81 91 VAL A N 1
ATOM 670 C CA . VAL A 1 91 ? 7.764 -6.788 -0.680 1.00 91.81 91 VAL A CA 1
ATOM 671 C C . VAL A 1 91 ? 7.404 -7.787 0.425 1.00 91.81 91 VAL A C 1
ATOM 673 O O . VAL A 1 91 ? 6.257 -7.834 0.859 1.00 91.81 91 VAL A O 1
ATOM 676 N N . ILE A 1 92 ? 8.373 -8.567 0.915 1.00 92.25 92 ILE A N 1
ATOM 677 C CA . ILE A 1 92 ? 8.172 -9.518 2.020 1.00 92.25 92 ILE A CA 1
ATOM 678 C C . ILE A 1 92 ? 8.120 -8.798 3.372 1.00 92.25 92 ILE A C 1
ATOM 680 O O . ILE A 1 92 ? 7.340 -9.185 4.241 1.00 92.25 92 ILE A O 1
ATOM 684 N N . LEU A 1 93 ? 8.924 -7.750 3.574 1.00 93.31 93 LEU A N 1
ATOM 685 C CA . LEU A 1 93 ? 8.928 -6.997 4.831 1.00 93.31 93 LEU A CA 1
ATOM 686 C C . LEU A 1 93 ? 7.609 -6.248 5.058 1.00 93.31 93 LEU A C 1
ATOM 688 O O . LEU A 1 93 ? 7.150 -6.177 6.199 1.00 93.31 93 LEU A O 1
ATOM 692 N N . THR A 1 94 ? 6.980 -5.734 3.999 1.00 91.88 94 THR A N 1
ATOM 693 C CA . THR A 1 94 ? 5.728 -4.966 4.081 1.00 91.88 94 THR A CA 1
ATOM 694 C C . THR A 1 94 ? 4.601 -5.666 4.865 1.00 91.88 94 THR A C 1
ATOM 696 O O . THR A 1 94 ? 4.091 -5.082 5.827 1.00 91.88 94 THR A O 1
ATOM 699 N N . PRO A 1 95 ? 4.220 -6.922 4.553 1.00 92.75 95 PRO A N 1
ATOM 700 C CA . PRO A 1 95 ? 3.220 -7.664 5.321 1.00 92.75 95 PRO A CA 1
ATOM 701 C C . PRO A 1 95 ? 3.663 -8.007 6.730 1.00 92.75 95 PRO A C 1
ATOM 703 O O . PRO A 1 95 ? 2.820 -8.014 7.624 1.00 92.75 95 PRO A O 1
ATOM 706 N N . VAL A 1 96 ? 4.955 -8.239 6.960 1.00 94.38 96 VAL A N 1
ATOM 707 C CA . VAL A 1 96 ? 5.450 -8.578 8.297 1.00 94.38 96 VAL A CA 1
ATOM 708 C C . VAL A 1 96 ? 5.148 -7.451 9.280 1.00 94.38 96 VAL A C 1
ATOM 710 O O . VAL A 1 96 ? 4.562 -7.720 10.326 1.00 94.38 96 VAL A O 1
ATOM 713 N N . TYR A 1 97 ? 5.474 -6.196 8.956 1.00 93.06 97 TYR A N 1
ATOM 714 C CA . TYR A 1 97 ? 5.244 -5.103 9.904 1.00 93.06 97 TYR A CA 1
ATOM 715 C C . TYR A 1 97 ? 3.775 -4.653 9.953 1.00 93.06 97 TYR A C 1
ATOM 717 O O . TYR A 1 97 ? 3.246 -4.453 11.046 1.00 93.06 97 TYR A O 1
ATOM 725 N N . LEU A 1 98 ? 3.076 -4.540 8.812 1.00 92.81 98 LEU A N 1
ATOM 726 C CA . LEU A 1 98 ? 1.682 -4.069 8.809 1.00 92.81 98 LEU A CA 1
ATOM 727 C C . LEU A 1 98 ? 0.715 -5.071 9.432 1.00 92.81 98 LEU A C 1
ATOM 729 O O . LEU A 1 98 ? -0.168 -4.664 10.183 1.00 92.81 98 LEU A O 1
ATOM 733 N N . LEU A 1 99 ? 0.866 -6.370 9.153 1.00 93.06 99 LEU A N 1
ATOM 734 C CA . LEU A 1 99 ? -0.011 -7.381 9.747 1.00 93.06 99 LEU A CA 1
ATOM 735 C C . LEU A 1 99 ? 0.303 -7.596 11.228 1.00 93.06 99 LEU A C 1
ATOM 737 O O . LEU A 1 99 ? -0.623 -7.833 12.000 1.00 93.06 99 LEU A O 1
ATOM 741 N N . SER A 1 100 ? 1.569 -7.469 11.643 1.00 92.88 100 SER A N 1
ATOM 742 C CA . SER A 1 100 ? 1.926 -7.515 13.068 1.00 92.88 100 SER A CA 1
ATOM 743 C C . SER A 1 100 ? 1.312 -6.344 13.831 1.00 92.88 100 SER A C 1
ATOM 745 O O . SER A 1 100 ? 0.674 -6.569 14.855 1.00 92.88 100 SER A O 1
ATOM 747 N N . MET A 1 101 ? 1.387 -5.129 13.279 1.00 92.38 101 MET A N 1
ATOM 748 C CA . MET A 1 101 ? 0.723 -3.950 13.842 1.00 92.38 101 MET A CA 1
ATOM 749 C C . MET A 1 101 ? -0.797 -4.144 13.921 1.00 92.38 101 MET A C 1
ATOM 751 O O . MET A 1 101 ? -1.402 -3.909 14.963 1.00 92.38 101 MET A O 1
ATOM 755 N N . LEU A 1 102 ? -1.429 -4.626 12.844 1.00 91.75 102 LEU A N 1
ATOM 756 C CA . LEU A 1 102 ? -2.868 -4.901 12.836 1.00 91.75 102 LEU A CA 1
ATOM 757 C C . LEU A 1 102 ? -3.257 -5.925 13.906 1.00 91.75 102 LEU A C 1
ATOM 759 O O . LEU A 1 102 ? -4.293 -5.784 14.555 1.00 91.75 102 LEU A O 1
ATOM 763 N N . ARG A 1 103 ? -2.428 -6.958 14.081 1.00 91.25 103 ARG A N 1
ATOM 764 C CA . ARG A 1 103 ? -2.612 -7.989 15.099 1.00 91.25 103 ARG A CA 1
ATOM 765 C C . ARG A 1 103 ? -2.521 -7.407 16.504 1.00 91.25 103 ARG A C 1
ATOM 767 O O . ARG A 1 103 ? -3.373 -7.728 17.315 1.00 91.25 103 ARG A O 1
ATOM 774 N N . GLU A 1 104 ? -1.529 -6.575 16.786 1.00 89.75 104 GLU A N 1
ATOM 775 C CA . GLU A 1 104 ? -1.335 -5.981 18.115 1.00 89.75 104 GLU A CA 1
ATOM 776 C C . GLU A 1 104 ? -2.451 -4.996 18.486 1.00 89.75 104 GLU A C 1
ATOM 778 O O . GLU A 1 104 ? -2.904 -4.998 19.625 1.00 89.75 104 GLU A O 1
ATOM 783 N N . ILE A 1 105 ? -2.960 -4.220 17.522 1.00 88.38 105 ILE A N 1
ATOM 784 C CA . ILE A 1 105 ? -4.036 -3.244 17.767 1.00 88.38 105 ILE A CA 1
ATOM 785 C C . ILE A 1 105 ? -5.414 -3.917 17.840 1.00 88.38 105 ILE A C 1
ATOM 787 O O . ILE A 1 105 ? -6.228 -3.629 18.710 1.00 88.38 105 ILE A O 1
ATOM 791 N N . PHE A 1 106 ? -5.753 -4.777 16.880 1.00 86.94 106 PHE A N 1
ATOM 792 C CA . PHE A 1 106 ? -7.142 -5.227 16.729 1.00 86.94 106 PHE A CA 1
ATOM 793 C C . PHE A 1 106 ? -7.398 -6.626 17.269 1.00 86.94 106 PHE A C 1
ATOM 795 O O . PHE A 1 106 ? -8.530 -6.925 17.656 1.00 86.94 106 PHE A O 1
ATOM 802 N N . PHE A 1 107 ? -6.374 -7.475 17.293 1.00 83.50 107 PHE A N 1
ATOM 803 C CA . PHE A 1 107 ? -6.474 -8.843 17.778 1.00 83.50 107 PHE A CA 1
ATOM 804 C C . PHE A 1 107 ? -5.899 -8.946 19.198 1.00 83.50 107 PHE A C 1
ATOM 806 O O . PHE A 1 107 ? -5.177 -8.075 19.668 1.00 83.50 107 PHE A O 1
ATOM 813 N N . GLY A 1 108 ? -6.249 -10.019 19.907 1.00 79.25 108 GLY A N 1
ATOM 814 C CA . GLY A 1 108 ? -5.799 -10.254 21.281 1.00 79.25 108 GLY A CA 1
ATOM 815 C C . GLY A 1 108 ? -6.893 -10.061 22.329 1.00 79.25 108 GLY A C 1
ATOM 816 O O . GLY A 1 108 ? -8.072 -9.890 22.007 1.00 79.25 108 GLY A O 1
ATOM 817 N N . GLN A 1 109 ? -6.494 -10.181 23.596 1.00 70.69 109 GLN A N 1
ATOM 818 C CA . GLN A 1 109 ? -7.401 -9.996 24.726 1.00 70.69 109 GLN A CA 1
ATOM 819 C C . GLN A 1 109 ? -7.694 -8.511 24.922 1.00 70.69 109 GLN A C 1
ATOM 821 O O . GLN A 1 109 ? -6.783 -7.689 24.862 1.00 70.69 109 GLN A O 1
ATOM 826 N N . GLU A 1 110 ? -8.966 -8.183 25.145 1.00 67.56 110 GLU A N 1
ATOM 827 C CA . GLU A 1 110 ? -9.388 -6.807 25.388 1.00 67.56 110 GLU A CA 1
ATOM 828 C C . GLU A 1 110 ? -8.742 -6.267 26.667 1.00 67.56 110 GLU A C 1
ATOM 830 O O . GLU A 1 110 ? -8.864 -6.860 27.746 1.00 67.56 110 GLU A O 1
ATOM 835 N N . ASN A 1 111 ? -8.080 -5.117 26.552 1.00 68.94 111 ASN A N 1
ATOM 836 C CA . ASN A 1 111 ? -7.490 -4.464 27.706 1.00 68.94 111 ASN A CA 1
ATOM 837 C C . ASN A 1 111 ? -8.585 -3.806 28.566 1.00 68.94 111 ASN A C 1
ATOM 839 O O . ASN A 1 111 ? -9.211 -2.821 28.166 1.00 68.94 111 ASN A O 1
ATOM 843 N N . ARG A 1 112 ? -8.836 -4.358 29.762 1.00 61.41 112 ARG A N 1
ATOM 844 C CA . ARG A 1 112 ? -9.890 -3.868 30.671 1.00 61.41 112 ARG A CA 1
ATOM 845 C C . ARG A 1 112 ? -9.659 -2.425 31.123 1.00 61.41 112 ARG A C 1
ATOM 847 O O . ARG A 1 112 ? -10.633 -1.703 31.299 1.00 61.41 112 ARG A O 1
ATOM 854 N N . SER A 1 113 ? -8.403 -1.989 31.244 1.00 62.78 113 SER A N 1
ATOM 855 C CA . SER A 1 113 ? -8.085 -0.602 31.603 1.00 62.78 113 SER A CA 1
ATOM 856 C C . SER A 1 113 ? -8.552 0.383 30.527 1.00 62.78 113 SER A C 1
ATOM 858 O O . SER A 1 113 ? -9.133 1.410 30.865 1.00 62.78 113 SER A O 1
ATOM 860 N N . LEU A 1 114 ? -8.393 0.056 29.238 1.00 65.06 114 LEU A N 1
ATOM 861 C CA . LEU A 1 114 ? -8.895 0.892 28.145 1.00 65.06 114 LEU A CA 1
ATOM 862 C C . LEU A 1 114 ? -10.423 0.931 28.102 1.00 65.06 114 LEU A C 1
ATOM 864 O O . LEU A 1 114 ? -10.990 1.985 27.845 1.00 65.06 114 LEU A O 1
ATOM 868 N N . LEU A 1 115 ? -11.089 -0.189 28.381 1.00 61.84 115 LEU A N 1
ATOM 869 C CA . LEU A 1 115 ? -12.553 -0.272 28.395 1.00 61.84 115 LEU A CA 1
ATOM 870 C C . LEU A 1 115 ? -13.196 0.527 29.534 1.00 61.84 115 LEU A C 1
ATOM 872 O O . LEU A 1 115 ? -14.278 1.085 29.357 1.00 61.84 115 LEU A O 1
ATOM 876 N N . GLU A 1 116 ? -12.547 0.573 30.698 1.00 59.47 116 GLU A N 1
ATOM 877 C CA . GLU A 1 116 ? -13.032 1.338 31.850 1.00 59.47 116 GLU A CA 1
ATOM 878 C C . GLU A 1 116 ? -12.854 2.850 31.661 1.00 59.47 116 GLU A C 1
ATOM 880 O O . GLU A 1 116 ? -13.714 3.620 32.086 1.00 59.47 116 GLU A O 1
ATOM 885 N N . HIS A 1 117 ? -11.775 3.279 30.996 1.00 59.72 117 HIS A N 1
ATOM 886 C CA . HIS A 1 117 ? -11.460 4.700 30.814 1.00 59.72 117 HIS A CA 1
ATOM 887 C C . HIS A 1 117 ? -12.057 5.291 29.532 1.00 59.72 117 HIS A C 1
ATOM 889 O O . HIS A 1 117 ? -12.498 6.440 29.533 1.00 59.72 117 HIS A O 1
ATOM 895 N N . ASN A 1 118 ? -12.119 4.510 28.452 1.00 64.00 118 ASN A N 1
ATOM 896 C CA . ASN A 1 118 ? -12.544 4.969 27.138 1.00 64.00 118 ASN A CA 1
ATOM 897 C C . ASN A 1 118 ? -13.742 4.151 26.657 1.00 64.00 118 ASN A C 1
ATOM 899 O O . ASN A 1 118 ? -13.647 2.970 26.324 1.00 64.00 118 ASN A O 1
ATOM 903 N N . ARG A 1 119 ? -14.904 4.800 26.567 1.00 66.25 119 ARG A N 1
ATOM 904 C CA . ARG A 1 119 ? -16.103 4.198 25.977 1.00 66.25 119 ARG A CA 1
ATOM 905 C C . ARG A 1 119 ? -15.930 4.138 24.455 1.00 66.25 119 ARG A C 1
ATOM 907 O O . ARG A 1 119 ? -16.348 5.053 23.746 1.00 66.25 119 ARG A O 1
ATOM 914 N N . LEU A 1 120 ? -15.282 3.079 23.968 1.00 70.50 120 LEU A N 1
ATOM 915 C CA . LEU A 1 120 ? -14.929 2.899 22.558 1.00 70.50 120 LEU A CA 1
ATOM 916 C C . LEU A 1 120 ? -16.187 2.896 21.681 1.00 70.50 120 LEU A C 1
ATOM 918 O O . LEU A 1 120 ? -17.005 1.977 21.697 1.00 70.50 120 LEU A O 1
ATOM 922 N N . ARG A 1 121 ? -16.354 3.965 20.904 1.00 76.81 121 ARG A N 1
ATOM 923 C CA . ARG A 1 121 ? -17.435 4.108 19.929 1.00 76.81 121 ARG A CA 1
ATOM 924 C C . ARG A 1 121 ? -16.931 3.670 18.560 1.00 76.81 121 ARG A C 1
ATOM 926 O O . ARG A 1 121 ? -15.836 4.045 18.160 1.00 76.81 121 ARG A O 1
ATOM 933 N N . ASP A 1 122 ? -17.735 2.910 17.825 1.00 84.38 122 ASP A N 1
ATOM 934 C CA . ASP A 1 122 ? -17.375 2.455 16.476 1.00 84.38 122 ASP A CA 1
ATOM 935 C C . ASP A 1 122 ? -17.202 3.628 15.482 1.00 84.38 122 ASP A C 1
ATOM 937 O O . ASP A 1 122 ? -17.447 4.801 15.802 1.00 84.38 122 ASP A O 1
ATOM 941 N N . ALA A 1 123 ? -16.753 3.312 14.266 1.00 83.25 123 ALA A N 1
ATOM 942 C CA . ALA A 1 123 ? -16.498 4.295 13.220 1.00 83.25 123 ALA A CA 1
ATOM 943 C C . ALA A 1 123 ? -17.752 5.121 12.898 1.00 83.25 123 ALA A C 1
ATOM 945 O O . ALA A 1 123 ? -18.850 4.590 12.679 1.00 83.25 123 ALA A O 1
ATOM 946 N N . GLU A 1 124 ? -17.575 6.437 12.846 1.00 90.12 124 GLU A N 1
ATOM 947 C CA . GLU A 1 124 ? -18.642 7.352 12.477 1.00 90.12 124 GLU A CA 1
ATOM 948 C C . GLU A 1 124 ? -18.886 7.346 10.961 1.00 90.12 124 GLU A C 1
ATOM 950 O O . GLU A 1 124 ? -17.950 7.144 10.183 1.00 90.12 124 GLU A O 1
ATOM 955 N N . PRO A 1 125 ? -20.111 7.659 10.496 1.00 91.44 125 PRO A N 1
ATOM 956 C CA . PRO A 1 125 ? -20.408 7.742 9.065 1.00 91.44 125 PRO A CA 1
ATOM 957 C C . PRO A 1 125 ? -19.469 8.688 8.301 1.00 91.44 125 PRO A C 1
ATOM 959 O O . PRO A 1 125 ? -19.123 8.415 7.153 1.00 91.44 125 PRO A O 1
ATOM 962 N N . ARG A 1 126 ? -19.007 9.766 8.955 1.00 92.81 126 ARG A N 1
ATOM 963 C CA . ARG A 1 126 ? -18.039 10.715 8.385 1.00 92.81 126 ARG A CA 1
ATOM 964 C C . ARG A 1 126 ? -16.696 10.051 8.062 1.00 92.81 126 ARG A C 1
ATOM 966 O O . ARG A 1 126 ? -16.132 10.294 7.002 1.00 92.81 126 ARG A O 1
ATOM 973 N N . GLU A 1 127 ? -16.206 9.188 8.950 1.00 93.69 127 GLU A N 1
ATOM 974 C CA . GLU A 1 127 ? -14.908 8.517 8.815 1.00 93.69 127 GLU A CA 1
ATOM 975 C C . GLU A 1 127 ? -14.968 7.473 7.704 1.00 93.69 127 GLU A C 1
ATOM 977 O O . GLU A 1 127 ? -14.076 7.398 6.860 1.00 93.69 127 GLU A O 1
ATOM 982 N N . ILE A 1 128 ? -16.077 6.731 7.654 1.00 94.25 128 ILE A N 1
ATOM 983 C CA . ILE A 1 128 ? -16.353 5.759 6.595 1.00 94.25 128 ILE A CA 1
ATOM 984 C C . ILE A 1 128 ? -16.403 6.461 5.236 1.00 94.25 128 ILE A C 1
ATOM 986 O O . ILE A 1 128 ? -15.810 5.966 4.280 1.00 94.25 128 ILE A O 1
ATOM 990 N N . TYR A 1 129 ? -17.068 7.615 5.139 1.00 96.06 129 TYR A N 1
ATOM 991 C CA . TYR A 1 129 ? -17.162 8.373 3.891 1.00 96.06 129 TYR A CA 1
ATOM 992 C C . TYR A 1 129 ? -15.792 8.854 3.395 1.00 96.06 129 TYR A C 1
ATOM 994 O O . TYR A 1 129 ? -15.460 8.650 2.227 1.00 96.06 129 TYR A O 1
ATOM 1002 N N . ILE A 1 130 ? -14.972 9.435 4.279 1.00 95.56 130 ILE A N 1
ATOM 1003 C CA . ILE A 1 130 ? -13.626 9.923 3.932 1.00 95.56 130 ILE A CA 1
ATOM 1004 C C . ILE A 1 130 ? -12.753 8.774 3.421 1.00 95.56 130 ILE A C 1
ATOM 1006 O O . ILE A 1 130 ? -12.149 8.878 2.353 1.00 95.56 130 ILE A O 1
ATOM 1010 N N . ILE A 1 131 ? -12.731 7.651 4.143 1.00 96.06 131 ILE A N 1
ATOM 1011 C CA . ILE A 1 131 ? -11.928 6.492 3.750 1.00 96.06 131 ILE A CA 1
ATOM 1012 C C . ILE A 1 131 ? -12.456 5.843 2.475 1.00 96.06 131 ILE A C 1
ATOM 1014 O O . ILE A 1 131 ? -11.663 5.482 1.610 1.00 96.06 131 ILE A O 1
ATOM 1018 N N . SER A 1 132 ? -13.774 5.764 2.298 1.00 95.31 132 SER A N 1
ATOM 1019 C CA . SER A 1 132 ? -14.371 5.262 1.056 1.00 95.31 132 SER A CA 1
ATOM 1020 C C . SER A 1 132 ? -13.972 6.129 -0.141 1.00 95.31 132 SER A C 1
ATOM 1022 O O . SER A 1 132 ? -13.580 5.598 -1.176 1.00 95.31 132 SER A O 1
ATOM 1024 N N . CYS A 1 133 ? -13.987 7.457 0.012 1.00 96.56 133 CYS A N 1
ATOM 1025 C CA . CYS A 1 133 ? -13.554 8.395 -1.025 1.00 96.56 133 CYS A CA 1
ATOM 1026 C C . CYS A 1 133 ? -12.076 8.201 -1.411 1.00 96.56 133 CYS A C 1
ATOM 1028 O O . CYS A 1 133 ? -11.733 8.313 -2.585 1.00 96.56 133 CYS A O 1
ATOM 1030 N N . LEU A 1 134 ? -11.210 7.846 -0.454 1.00 95.94 134 LEU A N 1
ATOM 1031 C CA . LEU A 1 134 ? -9.803 7.514 -0.714 1.00 95.94 134 LEU A CA 1
ATOM 1032 C C . LEU A 1 134 ? -9.617 6.105 -1.303 1.00 95.94 134 LEU A C 1
ATOM 1034 O O . LEU A 1 134 ? -8.741 5.903 -2.143 1.00 95.94 134 LEU A O 1
ATOM 1038 N N . LEU A 1 135 ? -10.444 5.135 -0.911 1.00 94.88 135 LEU A N 1
ATOM 1039 C CA . LEU A 1 135 ? -10.394 3.754 -1.403 1.00 94.88 135 LEU A CA 1
ATOM 1040 C C . LEU A 1 135 ? -10.860 3.616 -2.851 1.00 94.88 135 LEU A C 1
ATOM 1042 O O . LEU A 1 135 ? -10.281 2.829 -3.598 1.00 94.88 135 LEU A O 1
ATOM 1046 N N . VAL A 1 136 ? -11.863 4.389 -3.272 1.00 95.62 136 VAL A N 1
ATOM 1047 C CA . VAL A 1 136 ? -12.370 4.368 -4.654 1.00 95.62 136 VAL A CA 1
ATOM 1048 C C . VAL A 1 136 ? -11.251 4.555 -5.689 1.00 95.62 136 VAL A C 1
ATOM 1050 O O . VAL A 1 136 ? -11.120 3.686 -6.554 1.00 95.62 136 VAL A O 1
ATOM 1053 N N . PRO A 1 137 ? -10.401 5.601 -5.639 1.00 94.31 137 PRO A N 1
ATOM 1054 C CA . PRO A 1 137 ? -9.298 5.747 -6.582 1.00 94.31 137 PRO A CA 1
ATOM 1055 C C . PRO A 1 137 ? -8.208 4.684 -6.386 1.00 94.31 137 PRO A C 1
ATOM 1057 O O . PRO A 1 137 ? -7.618 4.259 -7.375 1.00 94.31 137 PRO A O 1
ATOM 1060 N N . ILE A 1 138 ? -7.961 4.199 -5.162 1.00 95.25 138 ILE A N 1
ATOM 1061 C CA . ILE A 1 138 ? -7.003 3.102 -4.914 1.00 95.25 138 ILE A CA 1
ATOM 1062 C C . ILE A 1 138 ? -7.424 1.834 -5.669 1.00 95.25 138 ILE A C 1
ATOM 1064 O O . ILE A 1 138 ? -6.611 1.247 -6.383 1.00 95.25 138 ILE A O 1
ATOM 1068 N N . ILE A 1 139 ? -8.691 1.437 -5.556 1.00 94.94 139 ILE A N 1
ATOM 1069 C CA . ILE A 1 139 ? -9.231 0.254 -6.235 1.00 94.94 139 ILE A CA 1
ATOM 1070 C C . ILE A 1 139 ? -9.336 0.510 -7.742 1.00 94.94 139 ILE A C 1
ATOM 1072 O O . ILE A 1 139 ? -8.908 -0.314 -8.543 1.00 94.94 139 ILE A O 1
ATOM 1076 N N . SER A 1 140 ? -9.839 1.678 -8.151 1.00 93.94 140 SER A N 1
ATOM 1077 C CA . SER A 1 140 ? -10.025 2.013 -9.572 1.00 93.94 140 SER A CA 1
ATOM 1078 C C . SER A 1 140 ? -8.708 1.992 -10.349 1.00 93.94 140 SER A C 1
ATOM 1080 O O . SER A 1 140 ? -8.653 1.441 -11.444 1.00 93.94 140 SER A O 1
ATOM 1082 N N . ILE A 1 141 ? -7.631 2.539 -9.775 1.00 93.62 141 ILE A N 1
ATOM 1083 C CA . ILE A 1 141 ? -6.290 2.497 -10.380 1.00 93.62 141 ILE A CA 1
ATOM 1084 C C . ILE A 1 141 ? -5.727 1.069 -10.363 1.00 93.62 141 ILE A C 1
ATOM 1086 O O . ILE A 1 141 ? -5.039 0.677 -11.302 1.00 93.62 141 ILE A O 1
ATOM 1090 N N . GLY A 1 142 ? -6.013 0.289 -9.317 1.00 92.56 142 GLY A N 1
ATOM 1091 C CA . GLY A 1 142 ? -5.602 -1.112 -9.231 1.00 92.56 142 GLY A CA 1
ATOM 1092 C C . GLY A 1 142 ? -6.239 -1.999 -10.302 1.00 92.56 142 GLY A C 1
ATOM 1093 O O . GLY A 1 142 ? -5.558 -2.842 -10.881 1.00 92.56 142 GLY A O 1
ATOM 1094 N N . LEU A 1 143 ? -7.523 -1.783 -10.603 1.00 93.50 143 LEU A N 1
ATOM 1095 C CA . LEU A 1 143 ? -8.260 -2.527 -11.629 1.00 93.50 143 LEU A CA 1
ATOM 1096 C C . LEU A 1 143 ? -7.989 -2.006 -13.046 1.00 93.50 143 LEU A C 1
ATOM 1098 O O . LEU A 1 143 ? -7.870 -2.796 -13.982 1.00 93.50 143 LEU A O 1
ATOM 1102 N N . TYR A 1 144 ? -7.889 -0.685 -13.219 1.00 93.25 144 TYR A N 1
ATOM 1103 C CA . TYR A 1 144 ? -7.660 -0.056 -14.518 1.00 93.25 144 TYR A CA 1
ATOM 1104 C C . TYR A 1 144 ? -6.565 1.025 -14.438 1.00 93.25 144 TYR A C 1
ATOM 1106 O O . TYR A 1 144 ? -6.847 2.225 -14.389 1.00 93.25 144 TYR A O 1
ATOM 1114 N N . PRO A 1 145 ? -5.278 0.635 -14.492 1.00 90.12 145 PRO A N 1
ATOM 1115 C CA . PRO A 1 145 ? -4.160 1.571 -14.332 1.00 90.12 145 PRO A CA 1
ATOM 1116 C C . PRO A 1 145 ? -4.001 2.564 -15.487 1.00 90.12 145 PRO A C 1
ATOM 1118 O O . PRO A 1 145 ? -3.290 3.567 -15.353 1.00 90.12 145 PRO A O 1
ATOM 1121 N N . ARG A 1 146 ? -4.678 2.318 -16.619 1.00 89.31 146 ARG A N 1
ATOM 1122 C CA . ARG A 1 146 ? -4.728 3.243 -17.760 1.00 89.31 146 ARG A CA 1
ATOM 1123 C C . ARG A 1 146 ? -5.328 4.599 -17.386 1.00 89.31 146 ARG A C 1
ATOM 1125 O O . ARG A 1 146 ? -4.905 5.596 -17.952 1.00 89.31 146 ARG A O 1
ATOM 1132 N N . LEU A 1 147 ? -6.210 4.663 -16.381 1.00 88.19 147 LEU A N 1
ATOM 1133 C CA . LEU A 1 147 ? -6.785 5.930 -15.901 1.00 88.19 147 LEU A CA 1
ATOM 1134 C C . LEU A 1 147 ? -5.718 6.955 -15.521 1.00 88.19 147 LEU A C 1
ATOM 1136 O O . LEU A 1 147 ? -5.857 8.134 -15.821 1.00 88.19 147 LEU A O 1
ATOM 1140 N N . THR A 1 148 ? -4.659 6.506 -14.850 1.00 87.31 148 THR A N 1
ATOM 1141 C CA . THR A 1 148 ? -3.574 7.388 -14.417 1.00 87.31 148 THR A CA 1
ATOM 1142 C C . THR A 1 148 ? -2.429 7.432 -15.410 1.00 87.31 148 THR A C 1
ATOM 1144 O O . THR A 1 148 ? -1.857 8.498 -15.610 1.00 87.31 148 THR A O 1
ATOM 1147 N N . THR A 1 149 ? -2.084 6.299 -16.032 1.00 88.81 149 THR A N 1
ATOM 1148 C CA . THR A 1 149 ? -0.904 6.234 -16.910 1.00 88.81 149 THR A CA 1
ATOM 1149 C C . THR A 1 149 ? -1.045 7.085 -18.161 1.00 88.81 149 THR A C 1
ATOM 1151 O O . THR A 1 149 ? -0.060 7.699 -18.554 1.00 88.81 149 THR A O 1
ATOM 1154 N N . GLU A 1 150 ? -2.233 7.188 -18.762 1.00 90.50 150 GLU A N 1
ATOM 1155 C CA . GLU A 1 150 ? -2.403 7.999 -19.977 1.00 90.50 150 GLU A CA 1
ATOM 1156 C C . GLU A 1 150 ? -2.153 9.496 -19.721 1.00 90.50 150 GLU A C 1
ATOM 1158 O O . GLU A 1 150 ? -1.610 10.180 -20.585 1.00 90.50 150 GLU A O 1
ATOM 1163 N N . THR A 1 151 ? -2.438 9.995 -18.513 1.00 90.69 151 THR A N 1
ATOM 1164 C CA . THR A 1 151 ? -2.248 11.411 -18.155 1.00 90.69 151 THR A CA 1
ATOM 1165 C C . THR A 1 151 ? -0.780 11.834 -18.159 1.00 90.69 151 THR A C 1
ATOM 1167 O O . THR A 1 151 ? -0.470 12.962 -18.527 1.00 90.69 151 THR A O 1
ATOM 1170 N N . TYR A 1 152 ? 0.137 10.949 -17.750 1.00 91.31 152 TYR A N 1
ATOM 1171 C CA . TYR A 1 152 ? 1.572 11.260 -17.675 1.00 91.31 152 TYR A CA 1
ATOM 1172 C C . TYR A 1 152 ? 2.428 10.543 -18.725 1.00 91.31 152 TYR A C 1
ATOM 1174 O O . TYR A 1 152 ? 3.637 10.772 -18.772 1.00 91.31 152 TYR A O 1
ATOM 1182 N N . ARG A 1 153 ? 1.839 9.699 -19.585 1.00 90.88 153 ARG A N 1
ATOM 1183 C CA . ARG A 1 153 ? 2.573 8.900 -20.582 1.00 90.88 153 ARG A CA 1
ATOM 1184 C C . ARG A 1 153 ? 3.454 9.766 -21.480 1.00 90.88 153 ARG A C 1
ATOM 1186 O O . ARG A 1 153 ? 4.658 9.541 -21.527 1.00 90.88 153 ARG A O 1
ATOM 1193 N N . ALA A 1 154 ? 2.868 10.766 -22.141 1.00 92.19 154 ALA A N 1
ATOM 1194 C CA . ALA A 1 154 ? 3.574 11.601 -23.116 1.00 92.19 154 ALA A CA 1
ATOM 1195 C C . ALA A 1 154 ? 4.754 12.368 -22.489 1.00 92.19 154 ALA A C 1
ATOM 1197 O O . ALA A 1 154 ? 5.841 12.450 -23.065 1.00 92.19 154 ALA A O 1
ATOM 1198 N N . SER A 1 155 ? 4.564 12.890 -21.273 1.00 93.38 155 SER A N 1
ATOM 1199 C CA . SER A 1 155 ? 5.617 13.596 -20.539 1.00 93.38 155 SER A CA 1
ATOM 1200 C C . SER A 1 155 ? 6.755 12.661 -20.128 1.00 93.38 155 SER A C 1
ATOM 1202 O O . SER A 1 155 ? 7.920 12.999 -20.327 1.00 93.38 155 SER A O 1
ATOM 1204 N N . ILE A 1 156 ? 6.441 11.474 -19.596 1.00 92.94 156 ILE A N 1
ATOM 1205 C CA . ILE A 1 156 ? 7.459 10.489 -19.203 1.00 92.94 156 ILE A CA 1
ATOM 1206 C C . ILE A 1 156 ? 8.222 9.964 -20.422 1.00 92.94 156 ILE A C 1
ATOM 1208 O O . ILE A 1 156 ? 9.441 9.846 -20.359 1.00 92.94 156 ILE A O 1
ATOM 1212 N N . GLU A 1 157 ? 7.549 9.701 -21.542 1.00 92.31 157 GLU A N 1
ATOM 1213 C CA . GLU A 1 157 ? 8.197 9.236 -22.773 1.00 92.31 157 GLU A CA 1
ATOM 1214 C C . GL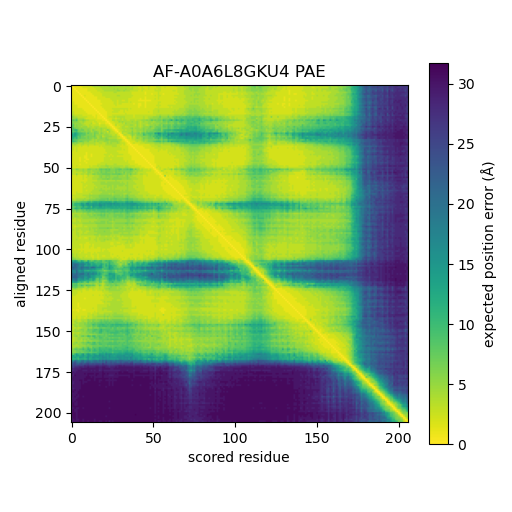U A 1 157 ? 9.191 10.267 -23.320 1.00 92.31 157 GLU A C 1
ATOM 1216 O O . GLU A 1 157 ? 10.331 9.925 -23.641 1.00 92.31 157 GLU A O 1
ATOM 1221 N N . THR A 1 158 ? 8.808 11.545 -23.314 1.00 93.50 158 THR A N 1
ATOM 1222 C CA . THR A 1 158 ? 9.700 12.647 -23.701 1.00 93.50 158 THR A CA 1
ATOM 1223 C C . THR A 1 158 ? 10.935 12.708 -22.797 1.00 93.50 158 THR A C 1
ATOM 1225 O O . THR A 1 158 ? 12.059 12.805 -23.290 1.00 93.50 158 THR A O 1
ATOM 1228 N N . LEU A 1 159 ? 10.751 12.591 -21.477 1.00 92.88 159 LEU A N 1
ATOM 1229 C CA . LEU A 1 159 ? 11.852 12.593 -20.505 1.00 92.88 159 LEU A CA 1
ATOM 1230 C C . LEU A 1 159 ? 12.787 11.389 -20.673 1.00 92.88 159 LEU A C 1
ATOM 1232 O O . LEU A 1 159 ? 14.009 11.534 -20.623 1.00 92.88 159 LEU A O 1
ATOM 1236 N N . VAL A 1 160 ? 12.234 10.195 -20.895 1.00 90.19 160 VAL A N 1
ATOM 1237 C CA . VAL A 1 160 ? 13.025 8.980 -21.131 1.00 90.19 160 VAL A CA 1
ATOM 1238 C C . VAL A 1 160 ? 13.830 9.111 -22.422 1.00 90.19 160 VAL A C 1
ATOM 1240 O O . VAL A 1 160 ? 15.014 8.773 -22.433 1.00 90.19 160 VAL A O 1
ATOM 1243 N N . GLN A 1 161 ? 13.234 9.653 -23.486 1.00 90.25 161 GLN A N 1
ATOM 1244 C CA . GLN A 1 161 ? 13.921 9.853 -24.759 1.00 90.25 161 GLN A CA 1
ATOM 1245 C C . GLN A 1 161 ? 15.059 10.875 -24.645 1.00 90.25 161 GLN A C 1
ATOM 1247 O O . GLN A 1 161 ? 16.162 10.625 -25.138 1.00 90.25 161 GLN A O 1
ATOM 1252 N N . GLN A 1 162 ? 14.829 11.985 -23.938 1.00 90.81 162 GLN A N 1
ATOM 1253 C CA . GLN A 1 162 ? 15.869 12.971 -23.638 1.00 90.81 162 GLN A CA 1
ATOM 1254 C C . GLN A 1 162 ? 17.031 12.327 -22.869 1.00 90.81 162 GLN A C 1
ATOM 1256 O O . GLN A 1 162 ? 18.178 12.411 -23.314 1.00 90.81 162 GLN A O 1
ATOM 1261 N N . ASN A 1 163 ? 16.743 11.587 -21.794 1.00 88.00 163 ASN A N 1
ATOM 1262 C CA . ASN A 1 163 ? 17.765 10.886 -21.011 1.00 88.00 163 ASN A CA 1
ATOM 1263 C C . ASN A 1 163 ? 18.532 9.846 -21.837 1.00 88.00 163 ASN A C 1
ATOM 1265 O O . ASN A 1 163 ? 19.755 9.753 -21.736 1.00 88.00 163 ASN A O 1
ATOM 1269 N N . ARG A 1 164 ? 17.846 9.087 -22.698 1.00 84.19 164 ARG A N 1
ATOM 1270 C CA . ARG A 1 164 ? 18.489 8.097 -23.572 1.00 84.19 164 ARG A CA 1
ATOM 1271 C C . ARG A 1 164 ? 19.435 8.762 -24.568 1.00 84.19 164 ARG A C 1
ATOM 1273 O O . ARG A 1 164 ? 20.551 8.283 -24.752 1.00 84.19 164 ARG A O 1
ATOM 1280 N N . SER A 1 165 ? 19.015 9.869 -25.181 1.00 85.12 165 SER A N 1
ATOM 1281 C CA . SER A 1 165 ? 19.855 10.615 -26.125 1.00 85.12 165 SER A CA 1
ATOM 1282 C C . SER A 1 165 ? 21.101 11.209 -25.453 1.00 85.12 165 SER A C 1
ATOM 1284 O O . SER A 1 165 ? 22.197 11.103 -26.001 1.00 85.12 165 SER A O 1
ATOM 1286 N N . ALA A 1 166 ? 20.965 11.723 -24.225 1.00 82.25 166 ALA A N 1
ATOM 1287 C CA . ALA A 1 166 ? 22.083 12.221 -23.429 1.00 82.25 166 ALA A CA 1
ATOM 1288 C C . ALA A 1 166 ? 23.076 11.108 -23.050 1.00 82.25 166 ALA A C 1
ATOM 1290 O O . ALA A 1 166 ? 24.284 11.313 -23.147 1.00 82.25 166 ALA A O 1
ATOM 1291 N N . LEU A 1 167 ? 22.589 9.918 -22.677 1.00 78.12 167 LEU A N 1
ATOM 1292 C CA . LEU A 1 167 ? 23.437 8.758 -22.368 1.00 78.12 167 LEU A CA 1
ATOM 1293 C C . LEU A 1 167 ? 24.237 8.272 -23.585 1.00 78.12 167 LEU A C 1
ATOM 1295 O O . LEU A 1 167 ? 25.409 7.917 -23.453 1.00 78.12 167 LEU A O 1
ATOM 1299 N N . VAL A 1 168 ? 23.628 8.271 -24.775 1.00 75.50 168 VAL A N 1
ATOM 1300 C CA . VAL A 1 168 ? 24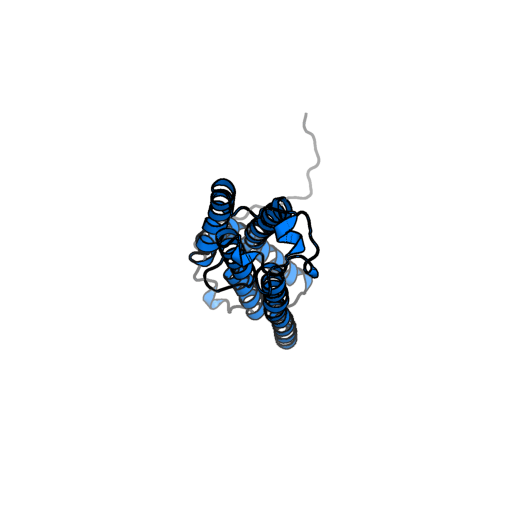.325 7.923 -26.025 1.00 75.50 168 VAL A CA 1
ATOM 1301 C C . VAL A 1 168 ? 25.398 8.964 -26.353 1.00 75.50 168 VAL A C 1
ATOM 1303 O O . VAL A 1 168 ? 26.515 8.590 -26.711 1.00 75.50 168 VAL A O 1
ATOM 1306 N N . ALA A 1 169 ? 25.092 10.252 -26.175 1.00 75.69 169 ALA A N 1
ATOM 1307 C C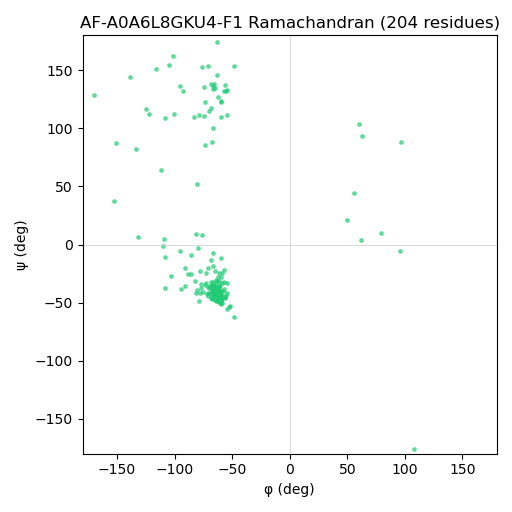A . ALA A 1 169 ? 26.040 11.339 -26.407 1.00 75.69 169 ALA A CA 1
ATOM 1308 C C . ALA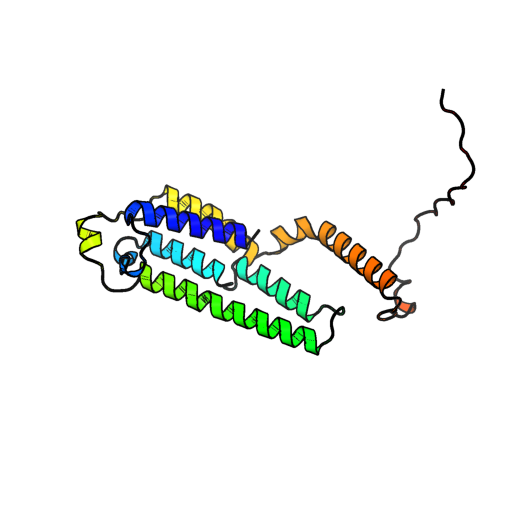 A 1 169 ? 27.225 11.326 -25.422 1.00 75.69 169 ALA A C 1
ATOM 1310 O O . ALA A 1 169 ? 28.347 11.620 -25.825 1.00 75.69 169 ALA A O 1
ATOM 1311 N N . SER A 1 170 ? 27.001 10.965 -24.152 1.00 68.69 170 SER A N 1
ATOM 1312 C CA . SER A 1 170 ? 28.045 10.949 -23.117 1.00 68.69 170 SER A CA 1
ATOM 1313 C C . SER A 1 170 ? 28.917 9.692 -23.126 1.00 68.69 170 SER A C 1
ATOM 1315 O O . SER A 1 170 ? 30.090 9.764 -22.771 1.00 68.69 170 SER A O 1
ATOM 1317 N N . THR A 1 171 ? 28.368 8.541 -23.525 1.00 62.09 171 THR A N 1
ATOM 1318 C CA . THR A 1 171 ? 29.073 7.251 -23.428 1.00 62.09 171 THR A CA 1
ATOM 1319 C C . THR A 1 171 ? 29.862 6.920 -24.701 1.00 62.09 171 THR A C 1
ATOM 1321 O O . THR A 1 171 ? 30.752 6.080 -24.658 1.00 62.09 171 THR A O 1
ATOM 1324 N N . GLY A 1 172 ? 29.556 7.531 -25.855 1.00 52.16 172 GLY A N 1
ATOM 1325 C CA . GLY A 1 172 ? 30.222 7.228 -27.136 1.00 52.16 172 GLY A CA 1
ATOM 1326 C C . GLY A 1 172 ? 30.036 5.780 -27.635 1.00 52.16 172 GLY A C 1
ATOM 1327 O O . GLY A 1 172 ? 30.588 5.400 -28.665 1.00 52.16 172 GLY A O 1
ATOM 1328 N N . ILE A 1 173 ? 29.250 4.964 -26.924 1.00 50.25 173 ILE A N 1
ATOM 1329 C CA . ILE A 1 173 ? 28.966 3.560 -27.227 1.00 50.25 173 ILE A CA 1
ATOM 1330 C C . ILE A 1 173 ? 27.586 3.478 -27.891 1.00 50.25 173 ILE A C 1
ATOM 1332 O O . ILE A 1 173 ? 26.553 3.711 -27.261 1.00 50.25 173 ILE A O 1
ATOM 1336 N N . HIS A 1 174 ? 27.573 3.120 -29.178 1.00 47.84 174 HIS A N 1
ATOM 1337 C CA . HIS A 1 174 ? 26.369 2.765 -29.931 1.00 47.84 174 HIS A CA 1
ATOM 1338 C C . HIS A 1 174 ? 25.786 1.442 -29.404 1.00 47.84 174 HIS A C 1
ATOM 1340 O O . HIS A 1 174 ? 26.093 0.365 -29.916 1.00 47.84 174 HIS A O 1
ATOM 1346 N N . TRP A 1 175 ? 24.924 1.508 -28.390 1.00 45.75 175 TRP A N 1
ATOM 1347 C CA . TRP A 1 175 ? 24.122 0.362 -27.963 1.00 45.75 175 TRP A CA 1
ATOM 1348 C C . TRP A 1 175 ? 23.111 -0.006 -29.053 1.00 45.75 175 TRP A C 1
ATOM 1350 O O . TRP A 1 175 ? 22.080 0.644 -29.193 1.00 45.75 175 TRP A O 1
ATOM 1360 N N . GLY A 1 176 ? 23.450 -1.038 -29.833 1.00 44.66 176 GLY A N 1
ATOM 1361 C CA . GLY A 1 176 ? 22.558 -1.745 -30.752 1.00 44.66 176 GLY A CA 1
ATOM 1362 C C . GLY A 1 176 ? 21.998 -0.887 -31.886 1.00 44.66 176 GLY A C 1
ATOM 1363 O O . GLY A 1 176 ? 20.924 -0.304 -31.765 1.00 44.66 176 GLY A O 1
ATOM 1364 N N . ARG A 1 177 ? 22.672 -0.882 -33.046 1.00 40.91 177 ARG A N 1
ATOM 1365 C CA . ARG A 1 177 ? 22.010 -0.524 -34.310 1.00 40.91 177 ARG A CA 1
ATOM 1366 C C . ARG A 1 177 ? 20.787 -1.426 -34.469 1.00 40.91 177 ARG A C 1
ATOM 1368 O O . ARG A 1 177 ? 20.942 -2.613 -34.741 1.00 40.91 177 ARG A O 1
ATOM 1375 N N . VAL A 1 178 ? 19.586 -0.863 -34.383 1.00 48.72 178 VAL A N 1
ATOM 1376 C CA . VAL A 1 178 ? 18.472 -1.421 -35.151 1.00 48.72 178 VAL A CA 1
ATOM 1377 C C . VAL A 1 178 ? 18.919 -1.329 -36.616 1.00 48.72 178 VAL A C 1
ATOM 1379 O O . VAL A 1 178 ? 19.328 -0.241 -37.039 1.00 48.72 178 VAL A O 1
ATOM 1382 N N . PRO A 1 179 ? 18.974 -2.438 -37.374 1.00 38.09 179 PRO A N 1
ATOM 1383 C CA . PRO A 1 179 ? 19.437 -2.394 -38.751 1.00 38.09 179 PRO A CA 1
ATOM 1384 C C . PRO A 1 179 ? 18.596 -1.379 -39.545 1.00 38.09 179 PRO A C 1
ATOM 1386 O O . PRO A 1 179 ? 17.371 -1.350 -39.397 1.00 38.09 179 PRO A O 1
ATOM 1389 N N . PRO A 1 180 ? 19.227 -0.552 -40.400 1.00 44.66 180 PRO A N 1
ATOM 1390 C CA . PRO A 1 180 ? 18.562 0.545 -41.109 1.00 44.66 180 PRO A CA 1
ATOM 1391 C C . PRO A 1 180 ? 17.412 0.094 -42.024 1.00 44.66 180 PRO A C 1
ATOM 1393 O O . PRO A 1 180 ? 16.621 0.925 -42.453 1.00 44.66 180 PRO A O 1
ATOM 1396 N N . ALA A 1 181 ? 17.270 -1.211 -42.274 1.00 40.53 181 ALA A N 1
ATOM 1397 C CA . ALA A 1 181 ? 16.195 -1.786 -43.077 1.00 40.53 181 ALA A CA 1
ATOM 1398 C C . ALA A 1 181 ? 14.788 -1.649 -42.455 1.00 40.53 181 ALA A C 1
ATOM 1400 O O . ALA A 1 181 ? 13.808 -1.772 -43.180 1.00 40.53 181 ALA A O 1
ATOM 1401 N N . LEU A 1 182 ? 14.669 -1.397 -41.143 1.00 37.84 182 LEU A N 1
ATOM 1402 C CA . LEU A 1 182 ? 13.369 -1.219 -40.469 1.00 37.84 182 LEU A CA 1
ATOM 1403 C C . LEU A 1 182 ? 13.082 0.231 -40.042 1.00 37.84 182 LEU A C 1
ATOM 1405 O O . LEU A 1 182 ? 11.950 0.543 -39.684 1.00 37.84 182 LEU A O 1
ATOM 1409 N N . ALA A 1 183 ? 14.071 1.129 -40.101 1.00 38.75 183 ALA A N 1
ATOM 1410 C CA . ALA A 1 183 ? 13.894 2.542 -39.744 1.00 38.75 183 ALA A CA 1
ATOM 1411 C C . ALA A 1 183 ? 13.203 3.359 -40.853 1.00 38.75 183 ALA A C 1
ATOM 1413 O O . ALA A 1 183 ? 12.584 4.382 -40.575 1.00 38.75 183 ALA A O 1
ATOM 1414 N N . THR A 1 184 ? 13.266 2.898 -42.103 1.00 39.69 184 THR A N 1
ATOM 1415 C CA . THR A 1 184 ? 12.648 3.556 -43.265 1.00 39.69 184 THR A CA 1
ATOM 1416 C C . THR A 1 184 ? 11.144 3.307 -43.403 1.00 39.69 184 THR A C 1
ATOM 1418 O O . THR A 1 184 ? 10.526 3.880 -44.292 1.00 39.69 184 THR A O 1
ATOM 1421 N N . ALA A 1 185 ? 10.527 2.490 -42.541 1.00 40.56 185 ALA A N 1
ATOM 1422 C CA . ALA A 1 185 ? 9.119 2.111 -42.686 1.00 40.56 185 ALA A CA 1
ATOM 1423 C C . ALA A 1 185 ? 8.115 2.966 -41.879 1.00 40.56 185 ALA A C 1
ATOM 1425 O O . ALA A 1 185 ? 6.916 2.740 -42.016 1.00 40.56 185 ALA A O 1
ATOM 1426 N N . VAL A 1 186 ? 8.552 3.909 -41.024 1.00 43.19 186 VAL A N 1
ATOM 1427 C CA . VAL A 1 186 ? 7.643 4.558 -40.039 1.00 43.19 186 VAL A CA 1
ATOM 1428 C C . VAL A 1 186 ? 7.711 6.097 -39.986 1.00 43.19 186 VAL A C 1
ATOM 1430 O O . VAL A 1 186 ? 7.020 6.706 -39.178 1.00 43.19 186 VAL A O 1
ATOM 1433 N N . LEU A 1 187 ? 8.446 6.778 -40.868 1.00 37.25 187 LEU A N 1
ATOM 1434 C CA . LEU A 1 187 ? 8.366 8.245 -40.946 1.00 37.25 187 LEU A CA 1
ATOM 1435 C C . LEU A 1 187 ? 7.641 8.674 -42.228 1.00 37.25 187 LEU A C 1
ATOM 1437 O O . LEU A 1 187 ? 8.220 8.528 -43.303 1.00 37.25 187 LEU A O 1
ATOM 1441 N N . PRO A 1 188 ? 6.399 9.194 -42.157 1.00 37.75 188 PRO A N 1
ATOM 1442 C CA . PRO A 1 188 ? 5.877 9.994 -43.248 1.00 37.75 188 PRO A CA 1
ATOM 1443 C C . PRO A 1 188 ? 6.695 11.287 -43.339 1.00 37.75 188 PRO A C 1
ATOM 1445 O O . PRO A 1 188 ? 7.064 11.889 -42.329 1.00 37.75 188 PRO A O 1
ATOM 1448 N N . ASP A 1 189 ? 7.000 11.657 -44.576 1.00 41.31 189 ASP A N 1
ATOM 1449 C CA . ASP A 1 189 ? 7.744 12.843 -44.973 1.00 41.31 189 ASP A CA 1
ATOM 1450 C C . ASP A 1 189 ? 7.255 14.147 -44.313 1.00 41.31 189 ASP A C 1
ATOM 1452 O O . ASP A 1 189 ? 6.066 14.341 -44.069 1.00 41.31 189 ASP A O 1
ATOM 1456 N N . GLN A 1 190 ? 8.206 15.084 -44.205 1.00 42.31 190 GLN A N 1
ATOM 1457 C CA . GLN A 1 190 ? 8.065 16.536 -44.003 1.00 42.31 190 GLN A CA 1
ATOM 1458 C C . GLN A 1 190 ? 8.179 17.083 -42.570 1.00 42.31 190 GLN A C 1
ATOM 1460 O O . GLN A 1 190 ? 7.198 17.418 -41.914 1.00 42.31 190 GLN A O 1
ATOM 1465 N N . ILE A 1 191 ? 9.419 17.389 -42.174 1.00 42.16 191 ILE A N 1
ATOM 1466 C CA . ILE A 1 191 ? 9.715 18.639 -41.456 1.00 42.16 191 ILE A CA 1
ATOM 1467 C C . ILE A 1 191 ? 10.824 19.350 -42.254 1.00 42.16 191 ILE A C 1
ATOM 1469 O O . ILE A 1 191 ? 11.908 18.778 -42.393 1.00 42.16 191 ILE A O 1
ATOM 1473 N N . PRO A 1 192 ? 10.594 20.549 -42.828 1.00 38.09 192 PRO A N 1
ATOM 1474 C CA . PRO A 1 192 ? 11.624 21.267 -43.572 1.00 38.09 192 PRO A CA 1
ATOM 1475 C C . PRO A 1 192 ? 12.746 21.722 -42.632 1.00 38.09 192 PRO A C 1
ATOM 1477 O O . PRO A 1 192 ? 12.495 22.237 -41.543 1.00 38.09 192 PRO A O 1
ATOM 1480 N N . SER A 1 193 ? 13.991 21.548 -43.066 1.00 42.41 193 SER A N 1
ATOM 1481 C CA . SER A 1 193 ? 15.203 21.973 -42.363 1.00 42.41 193 SER A CA 1
ATOM 1482 C C . SER A 1 193 ? 15.236 23.491 -42.130 1.00 42.41 193 SER A C 1
ATOM 1484 O O . SER A 1 193 ? 15.193 24.262 -43.090 1.00 42.41 193 SER A O 1
ATOM 1486 N N . LEU A 1 194 ? 15.377 23.920 -40.872 1.00 40.91 194 LEU A N 1
ATOM 1487 C CA . LEU A 1 194 ? 15.756 25.294 -40.514 1.00 40.91 194 LEU A CA 1
ATOM 1488 C C . LEU A 1 194 ? 17.194 25.585 -41.001 1.00 40.91 194 LEU A C 1
ATOM 1490 O O . LEU A 1 194 ? 18.071 24.742 -40.792 1.00 40.91 194 LEU A O 1
ATOM 1494 N N . PRO A 1 195 ? 17.467 26.742 -41.634 1.00 45.12 195 PRO A N 1
ATOM 1495 C CA . PRO A 1 195 ? 18.817 27.101 -42.063 1.00 45.12 195 PRO A CA 1
ATOM 1496 C C . PRO A 1 195 ? 19.728 27.446 -40.865 1.00 45.12 195 PRO A C 1
ATOM 1498 O O . PRO A 1 195 ? 19.235 27.869 -39.815 1.00 45.12 195 PRO A O 1
ATOM 1501 N N . PRO A 1 196 ? 21.057 27.268 -40.999 1.00 45.22 196 PRO A N 1
ATOM 1502 C CA . PRO A 1 196 ? 22.009 27.502 -39.916 1.00 45.22 196 PRO A CA 1
ATOM 1503 C C . PRO A 1 196 ? 22.123 28.993 -39.555 1.00 45.22 196 PRO A C 1
ATOM 1505 O O . PRO A 1 196 ? 22.170 29.854 -40.430 1.00 45.22 196 PRO A O 1
ATOM 1508 N N . LEU A 1 197 ? 22.185 29.284 -38.252 1.00 44.81 197 LEU A N 1
ATOM 1509 C CA . LEU A 1 197 ? 22.430 30.619 -37.696 1.00 44.81 197 LEU A CA 1
ATOM 1510 C C . LEU A 1 197 ? 23.874 31.065 -37.985 1.00 44.81 197 LEU A C 1
ATOM 1512 O O . LEU A 1 197 ? 24.822 30.439 -37.510 1.00 44.81 197 LEU A O 1
ATOM 1516 N N . ASP A 1 198 ? 24.020 32.153 -38.743 1.00 43.56 198 ASP A N 1
ATOM 1517 C CA . ASP A 1 198 ? 25.292 32.817 -39.047 1.00 43.56 198 ASP A CA 1
ATOM 1518 C C . ASP A 1 198 ? 25.808 33.594 -37.810 1.00 43.56 198 ASP A C 1
ATOM 1520 O O . ASP A 1 198 ? 25.088 34.451 -37.281 1.00 43.56 198 ASP A O 1
ATOM 1524 N N . PRO A 1 199 ? 27.022 33.321 -37.293 1.00 43.78 199 PRO A N 1
ATOM 1525 C CA . PRO A 1 199 ? 27.562 33.965 -36.095 1.00 43.78 199 PRO A CA 1
ATOM 1526 C C . PRO A 1 199 ? 28.159 35.357 -36.390 1.00 43.78 199 PRO A C 1
ATOM 1528 O O . PRO A 1 199 ? 29.297 35.646 -36.018 1.00 43.78 199 PRO A O 1
ATOM 1531 N N . GLY A 1 200 ? 27.394 36.237 -37.047 1.00 47.00 200 GLY A N 1
ATOM 1532 C CA . GLY A 1 200 ? 27.947 37.442 -37.669 1.00 47.00 200 GLY A CA 1
ATOM 1533 C C . GLY A 1 200 ? 27.018 38.647 -37.821 1.00 47.00 200 GLY A C 1
ATOM 1534 O O . GLY A 1 200 ? 27.139 39.355 -38.811 1.00 47.00 200 GLY A O 1
ATOM 1535 N N . SER A 1 201 ? 26.121 38.953 -36.875 1.00 40.47 201 SER A N 1
ATOM 1536 C CA . SER A 1 201 ? 25.428 40.259 -36.890 1.00 40.47 201 SER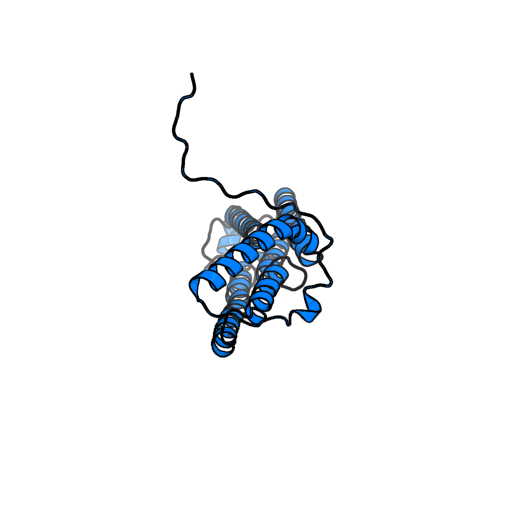 A CA 1
ATOM 1537 C C . SER A 1 201 ? 25.028 40.761 -35.496 1.00 40.47 201 SER A C 1
ATOM 1539 O O . SER A 1 201 ? 23.905 40.572 -35.030 1.00 40.47 201 SER A O 1
ATOM 1541 N N . ARG A 1 202 ? 25.951 41.465 -34.829 1.00 45.00 202 ARG A N 1
ATOM 1542 C CA . ARG A 1 202 ? 25.602 42.499 -33.842 1.00 45.00 202 ARG A CA 1
ATOM 1543 C C . ARG A 1 202 ? 25.327 43.798 -34.602 1.00 45.00 202 ARG A C 1
ATOM 1545 O O . ARG A 1 202 ? 26.297 44.399 -35.047 1.00 45.00 202 ARG A O 1
ATOM 1552 N N . GLN A 1 203 ? 24.080 44.273 -34.673 1.00 38.12 203 GLN A N 1
ATOM 1553 C CA . GLN A 1 203 ? 23.802 45.719 -34.627 1.00 38.12 203 GLN A CA 1
ATOM 1554 C C . GLN A 1 203 ? 22.311 46.069 -34.484 1.00 38.12 203 GLN A C 1
ATOM 1556 O O . GLN A 1 203 ? 21.486 45.639 -35.276 1.00 38.12 203 GLN A O 1
ATOM 1561 N N . ALA A 1 204 ? 22.059 46.919 -33.481 1.00 36.69 204 ALA A N 1
ATOM 1562 C CA . ALA A 1 204 ? 21.083 48.012 -33.421 1.00 36.69 204 ALA A CA 1
ATOM 1563 C C . ALA A 1 204 ? 19.579 47.706 -33.592 1.00 36.69 204 ALA A C 1
ATOM 1565 O O . ALA A 1 204 ? 19.064 47.616 -34.700 1.00 36.69 204 ALA A O 1
ATOM 1566 N N . TYR A 1 205 ? 18.861 47.714 -32.464 1.00 37.28 205 TYR A N 1
ATOM 1567 C CA . TYR A 1 205 ? 17.465 48.163 -32.406 1.00 37.28 205 TYR A CA 1
ATOM 1568 C C . TYR A 1 205 ? 17.447 49.662 -32.043 1.00 37.28 205 TYR A C 1
ATOM 1570 O O . TYR A 1 205 ? 18.164 50.030 -31.106 1.00 37.28 205 TYR A O 1
ATOM 1578 N N . PRO A 1 206 ? 16.690 50.521 -32.751 1.00 45.75 206 PRO A N 1
ATOM 1579 C CA . PRO A 1 206 ? 16.189 51.774 -32.190 1.00 45.75 206 PRO A CA 1
ATOM 1580 C C . PRO A 1 206 ? 15.059 51.530 -31.178 1.00 45.75 206 PRO A C 1
ATOM 1582 O O . PRO A 1 206 ? 14.356 50.499 -31.300 1.00 45.75 206 PRO A O 1
#

Sequence (206 aa):
ISHGLIGASLFFLVGATYDRTHTLMLDEMGGVGQQMRKMFALWTTCSLASLALPGMSGFVAELMVFVGFATSDAYSLVFRVVIVSMAAVGVILTPVYLLSMLREIFFGQENRSLLEHNRLRDAEPREIYIISCLLVPIISIGLYPRLTTETYRASIETLVQQNRSALVASTGIHWGRVPPALATAVLPDQIPSLPPLDPGSRQAYP

pLDDT: mean 80.43, std 18.85, range [36.69, 96.56]

Solvent-accessible surface area (backbone atoms only — not comparable to full-atom values): 11954 Å² total; per-residue (Å²): 110,49,65,58,43,43,48,52,45,48,54,51,49,50,52,61,49,31,77,49,66,77,54,89,55,55,89,65,36,23,15,48,26,77,64,20,51,59,46,42,52,52,51,50,53,43,50,44,33,66,52,36,38,85,52,17,23,36,21,53,55,52,50,51,53,55,52,54,55,68,69,42,84,90,56,58,69,70,59,42,52,54,52,52,54,56,54,50,50,52,63,58,49,45,48,56,56,53,51,49,52,50,41,40,34,34,37,70,68,66,39,64,70,54,57,75,76,28,83,67,70,51,65,49,74,69,57,53,50,55,44,48,65,44,44,51,58,35,38,48,36,24,71,42,49,62,77,59,47,65,80,48,41,68,63,50,52,52,53,51,50,53,52,52,52,50,50,42,70,72,63,74,56,86,80,70,80,73,64,72,87,66,66,75,77,77,70,82,85,86,79,84,82,80,80,85,85,74,98,77,79,91,78,85,82,132

Foldseek 3Di:
DQCVLLVVQLVLLVVVVCVFQVDPPLQQQAALCVQAVVSLVLLVLSLCLQLLPQLFLNVVVLVCVLVVLCPDPPDDNVVSVVVSVVVVVVSVVSCVVSVVSSCSNNHDDHRVVSVVVGVDHYDDPVSVVVSVVSRVVRNVCSNPVCVPCVVCVVVVVVVVVVVVVVCCVVVVDPDDDPDVVPVVPPDDDDDDDDDDDDPDDDDDDD

Nearest PDB structures (foldseek):
  6nby-assembly1_D  TM=9.731E-01  e=3.207E-14  Thermosynechococcus vestitus BP-1
  7wg5-assembly1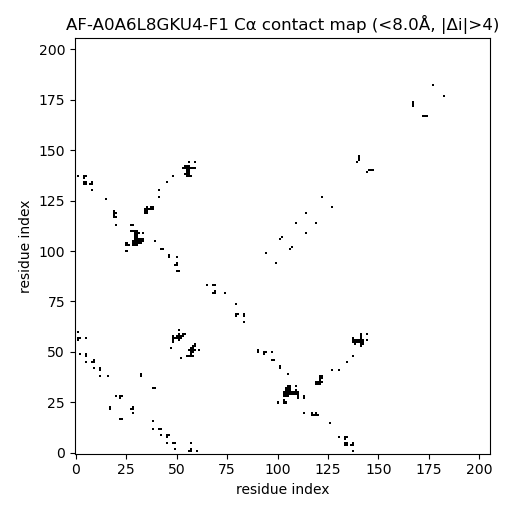_D  TM=9.597E-01  e=1.056E-09  Arabidopsis thaliana
  7f9o-assembly1_O  TM=9.468E-01  e=1.349E-08  Hordeum vulgare subsp. spontaneum
  7qru-assembly1_A  TM=8.592E-01  e=1.709E-04  Alkalihalophilus pseudofirmus
  7z0s-assembly1_C  TM=5.928E-01  e=1.901E-04  Escherichia coli K-12